Protein AF-0000000080651421 (afdb_homodimer)

Secondary structure (DSSP, 8-state):
-HHHHHHHHHHHHHHHHTHHHHHHHTTS-HHHHHHHHHTT-HHHHHHHHHHHHTTTB-TTTEEEEEEEEEE--SSS--EEEEEEEEEETTEEEEEEEEE-SS-EEEEEEEEEETT--SSHHHHHHHHHHHHHHHB-------/-HHHHHHHHHHHHHHHHTHHHHHHHTTS-HHHHHHHHHTT-HHHHHHHHHHHHTTTB-TTTEEEEEEEEEE--SSS--EEEEEEEEEETTEEEEEEEEE-SS-EEEEEEEEEETT--SSHHHHHHHHHHHHHHHB-------

Foldseek 3Di:
DVVVVLQVLLQVLVCVLCVQLLVQLLVDDVVVLVVCVVVVVQVVVQVSSQVSCVQWFDPPFKTFDPGWDKDDDDPDDIKIKTWMWGDFPQKIWIWIWIDDDPDIGIGTDDIDGDVDDPDSVVVSVVSSVRSVVGTDDPPPPD/DVVVVLQVLLQVLVCVLCVQLLVQLLVDDVVVLVVCVVVVVQVVVQVSSQVSCVQWFDPPFKTFDPGWDKDDDDPDDIKIKTWMWGDFPQKIWIWIWIDDDPDIGIGTDDIDGDVDDPDSVVVSVVSSVRSVVGTDDPPPPD

Radius of gyration: 26.63 Å; Cα contacts (8 Å, |Δi|>4): 466; chains: 2; bounding box: 61×81×52 Å

Sequence (284 aa):
MKSLQFSKERETIIAENIREVVSDLRLVDPADYIAFIRCELFANIADLVSSAAELYFYPGTLGLGHGGEFHCDWQSPPSITLDMEFRHQGVYAYFRITLTDRTAGVELNHIAFEDADGDPSANTVRLAKAFEDARLPLRKRAMKSLQFSKERETIIAENIREVVSDLRLVDPADYIAFIRCELFANIADLVSSAAELYFYPGTLGLGHGGEFHCDWQSPPSITLDMEFRHQGVYAYFRITLTDRTAGVELNHIAFEDADGDPSANTVRLAKAFEDARLPLRKRA

pLDDT: mean 92.2, std 12.49, range [32.91, 98.44]

InterPro domains:
  IPR017024 Uncharacterized protein Atu0565-like [PF27143] (6-131)
  IPR017024 Uncharacterized protein Atu0565-like [PIRSF034217] (1-141)

Structure (mmCIF, N/CA/C/O backbone):
data_AF-0000000080651421-model_v1
#
loop_
_entity.id
_entity.type
_entity.pdbx_description
1 polymer 'Uncharacterized protein'
#
loop_
_atom_site.group_PDB
_atom_site.id
_atom_site.type_symbol
_atom_site.label_atom_id
_atom_site.label_alt_id
_atom_site.label_comp_id
_atom_site.label_asym_id
_atom_site.label_entity_id
_atom_site.label_seq_id
_atom_site.pdbx_PDB_ins_code
_atom_site.Cartn_x
_atom_site.Cartn_y
_atom_site.Cartn_z
_atom_site.occupancy
_atom_site.B_iso_or_equiv
_atom_site.auth_seq_id
_atom_site.auth_comp_id
_atom_site.auth_asym_id
_atom_site.auth_atom_id
_atom_site.pdbx_PDB_model_num
ATOM 1 N N . MET A 1 1 ? -17.875 -34.219 -5.676 1 38.72 1 MET A N 1
ATOM 2 C CA . MET A 1 1 ? -16.953 -34.312 -4.555 1 38.72 1 MET A CA 1
ATOM 3 C C . MET A 1 1 ? -15.531 -34.594 -5.043 1 38.72 1 MET A C 1
ATOM 5 O O . MET A 1 1 ? -14.562 -34.031 -4.527 1 38.72 1 MET A O 1
ATOM 9 N N . LYS A 1 2 ? -15.375 -35.469 -6.148 1 48.78 2 LYS A N 1
ATOM 10 C CA . LYS A 1 2 ? -14.109 -35.906 -6.738 1 48.78 2 LYS A CA 1
ATOM 11 C C . LYS A 1 2 ? -13.391 -34.75 -7.418 1 48.78 2 LYS A C 1
ATOM 13 O O . LYS A 1 2 ? -12.164 -34.656 -7.391 1 48.78 2 LYS A O 1
ATOM 18 N N . SER A 1 3 ? -14.289 -33.844 -7.953 1 51.56 3 SER A N 1
ATOM 19 C CA . SER A 1 3 ? -13.781 -32.688 -8.672 1 51.56 3 SER A CA 1
ATOM 20 C C . SER A 1 3 ? -13.039 -31.734 -7.738 1 51.56 3 SER A C 1
ATOM 22 O O . SER A 1 3 ? -11.969 -31.219 -8.086 1 51.56 3 SER A O 1
ATOM 24 N N . LEU A 1 4 ? -13.586 -31.797 -6.488 1 56.44 4 LEU A N 1
ATOM 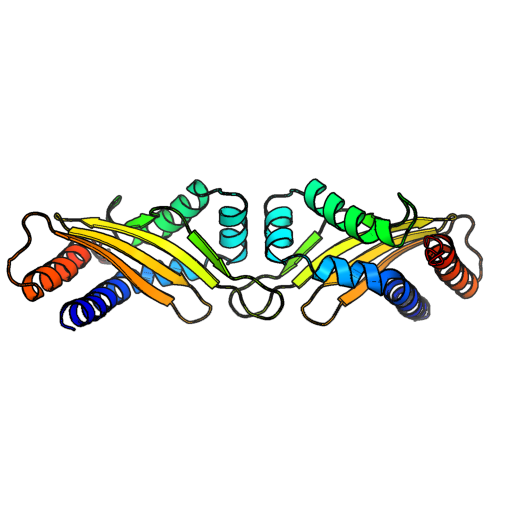25 C CA . LEU A 1 4 ? -13.016 -30.906 -5.477 1 56.44 4 LEU A CA 1
ATOM 26 C C . LEU A 1 4 ? -11.695 -31.469 -4.957 1 56.44 4 LEU A C 1
ATOM 28 O O . LEU A 1 4 ? -10.75 -30.719 -4.715 1 56.44 4 LEU A O 1
ATOM 32 N N . GLN A 1 5 ? -11.688 -32.906 -4.785 1 61.09 5 GLN A N 1
ATOM 33 C CA . GLN A 1 5 ? -10.492 -33.562 -4.27 1 61.09 5 GLN A CA 1
ATOM 34 C C . GLN A 1 5 ? -9.305 -33.344 -5.199 1 61.09 5 GLN A C 1
ATOM 36 O O . GLN A 1 5 ? -8.195 -33.062 -4.742 1 61.09 5 GLN A O 1
ATOM 41 N N . PHE A 1 6 ? -9.516 -33.469 -6.453 1 72.25 6 PHE A N 1
ATOM 42 C CA . PHE A 1 6 ? -8.414 -33.344 -7.402 1 72.25 6 PHE A CA 1
ATOM 43 C C . PHE A 1 6 ? -7.91 -31.906 -7.445 1 72.25 6 PHE A C 1
ATOM 45 O O . PHE A 1 6 ? -6.715 -31.656 -7.629 1 72.25 6 PHE A O 1
ATOM 52 N N . SER A 1 7 ? -8.828 -31.125 -7.031 1 81.12 7 SER A N 1
ATOM 53 C CA . SER A 1 7 ? -8.445 -29.719 -7.027 1 81.12 7 SER A CA 1
ATOM 54 C C . SER A 1 7 ? -7.453 -29.422 -5.906 1 81.12 7 SER A C 1
ATOM 56 O O . SER A 1 7 ? -6.434 -28.766 -6.133 1 81.12 7 SER A O 1
ATOM 58 N N . LYS A 1 8 ? -7.586 -30.062 -4.746 1 91 8 LYS A N 1
ATOM 59 C CA . LYS A 1 8 ? -6.699 -29.797 -3.617 1 91 8 LYS A CA 1
ATOM 60 C C . LYS A 1 8 ? -5.328 -30.438 -3.836 1 91 8 LYS A C 1
ATOM 62 O O . LYS A 1 8 ? -4.305 -29.828 -3.504 1 91 8 LYS A O 1
ATOM 67 N N . GLU A 1 9 ? -5.332 -31.625 -4.34 1 93.44 9 GLU A N 1
ATOM 68 C CA . GLU A 1 9 ? -4.074 -32.312 -4.625 1 93.44 9 GLU A CA 1
ATOM 69 C C . GLU A 1 9 ? -3.256 -31.547 -5.664 1 93.44 9 GLU A C 1
ATOM 71 O O . GLU A 1 9 ? -2.041 -31.406 -5.52 1 93.44 9 GLU A O 1
ATOM 76 N N . ARG A 1 10 ? -3.92 -31.109 -6.691 1 95.88 10 ARG A N 1
ATOM 77 C CA . ARG A 1 10 ? -3.238 -30.359 -7.742 1 95.88 10 ARG A CA 1
ATOM 78 C C . ARG A 1 10 ? -2.705 -29.031 -7.215 1 95.88 10 ARG A C 1
ATOM 80 O O . ARG A 1 10 ? -1.608 -28.609 -7.582 1 95.88 10 ARG A O 1
ATOM 87 N N . GLU A 1 11 ? -3.453 -28.453 -6.348 1 97.06 11 GLU A N 1
ATOM 88 C CA . GLU A 1 11 ? -2.992 -27.219 -5.715 1 97.06 11 GLU A CA 1
ATOM 89 C C . GLU A 1 11 ? -1.749 -27.469 -4.863 1 97.06 11 GLU A C 1
ATOM 91 O O . GLU A 1 11 ? -0.83 -26.656 -4.848 1 97.06 11 GLU A O 1
ATOM 96 N N . THR A 1 12 ? -1.724 -28.562 -4.207 1 96.25 12 THR A N 1
ATOM 97 C CA . THR A 1 12 ? -0.568 -28.922 -3.393 1 96.25 12 THR A CA 1
ATOM 98 C C . THR A 1 12 ? 0.664 -29.141 -4.266 1 96.25 12 THR A C 1
ATOM 100 O O . THR A 1 12 ? 1.76 -28.688 -3.924 1 96.25 12 THR A O 1
ATOM 103 N N . ILE A 1 13 ? 0.482 -29.797 -5.344 1 96.31 13 ILE A N 1
ATOM 104 C CA . ILE A 1 13 ? 1.572 -30.047 -6.281 1 96.31 13 ILE A CA 1
ATOM 105 C C . ILE A 1 13 ? 2.141 -28.703 -6.77 1 96.31 13 ILE A C 1
ATOM 107 O O . ILE A 1 13 ? 3.357 -28.516 -6.777 1 96.31 13 ILE A O 1
ATOM 111 N N . ILE A 1 14 ? 1.219 -27.812 -7.125 1 97.56 14 ILE A N 1
ATOM 112 C CA . ILE A 1 14 ? 1.642 -26.5 -7.609 1 97.56 14 ILE A CA 1
ATOM 113 C C . ILE A 1 14 ? 2.395 -25.766 -6.508 1 97.56 14 ILE A C 1
ATOM 115 O O . ILE A 1 14 ? 3.508 -25.281 -6.727 1 97.56 14 ILE A O 1
ATOM 119 N N . ALA A 1 15 ? 1.86 -25.719 -5.355 1 97.44 15 ALA A N 1
ATOM 120 C CA . ALA A 1 15 ? 2.436 -25 -4.223 1 97.44 15 ALA A CA 1
ATOM 121 C C . ALA A 1 15 ? 3.848 -25.5 -3.92 1 97.44 15 ALA A C 1
ATOM 123 O O . ALA A 1 15 ? 4.754 -24.688 -3.688 1 97.44 15 ALA A O 1
ATOM 124 N N . GLU A 1 16 ? 4.062 -26.734 -3.957 1 96.25 16 GLU A N 1
ATOM 125 C CA . GLU A 1 16 ? 5.352 -27.328 -3.627 1 96.25 16 GLU A CA 1
ATOM 126 C C . GLU A 1 16 ? 6.402 -26.984 -4.68 1 96.25 16 GLU A C 1
ATOM 128 O O . GLU A 1 16 ? 7.586 -26.844 -4.359 1 96.25 16 GLU A O 1
ATOM 133 N N . ASN A 1 17 ? 5.918 -26.891 -5.863 1 96.56 17 ASN A N 1
ATOM 134 C CA . ASN A 1 17 ? 6.871 -26.719 -6.953 1 96.56 17 ASN A CA 1
ATOM 135 C C . ASN A 1 17 ? 7.238 -25.25 -7.152 1 96.56 17 ASN A C 1
ATOM 137 O O . ASN A 1 17 ? 8.227 -24.938 -7.824 1 96.56 17 ASN A O 1
ATOM 141 N N . ILE A 1 18 ? 6.465 -24.328 -6.57 1 96.94 18 ILE A N 1
ATOM 142 C CA . ILE A 1 18 ? 6.781 -22.938 -6.828 1 96.94 18 ILE A CA 1
ATOM 143 C C . ILE A 1 18 ? 7.203 -22.25 -5.527 1 96.94 18 ILE A C 1
ATOM 145 O O . ILE A 1 18 ? 7.16 -21.031 -5.422 1 96.94 18 ILE A O 1
ATOM 149 N N . ARG A 1 19 ? 7.586 -22.938 -4.539 1 96.06 19 ARG A N 1
ATOM 150 C CA . ARG A 1 19 ? 7.945 -22.406 -3.225 1 96.06 19 ARG A CA 1
ATOM 151 C C . ARG A 1 19 ? 9.047 -21.359 -3.33 1 96.06 19 ARG A C 1
ATOM 153 O O . ARG A 1 19 ? 8.977 -20.312 -2.678 1 96.06 19 ARG A O 1
ATOM 160 N N . GLU A 1 20 ? 10.062 -21.656 -4.125 1 95.88 20 GLU A N 1
ATOM 161 C CA . GLU A 1 20 ? 11.188 -20.734 -4.27 1 95.88 20 GLU A CA 1
ATOM 162 C C . GLU A 1 20 ? 10.75 -19.438 -4.934 1 95.88 20 GLU A C 1
ATOM 164 O O . GLU A 1 20 ? 11.172 -18.344 -4.52 1 95.88 20 GLU A O 1
ATOM 169 N N . VAL A 1 21 ? 9.945 -19.594 -5.953 1 97 21 VAL A N 1
ATOM 170 C CA . VAL A 1 21 ? 9.438 -18.406 -6.656 1 97 21 VAL A CA 1
ATOM 171 C C . VAL A 1 21 ? 8.617 -17.547 -5.703 1 97 21 VAL A C 1
ATOM 173 O O . VAL A 1 21 ? 8.773 -16.328 -5.668 1 97 21 VAL A O 1
ATOM 17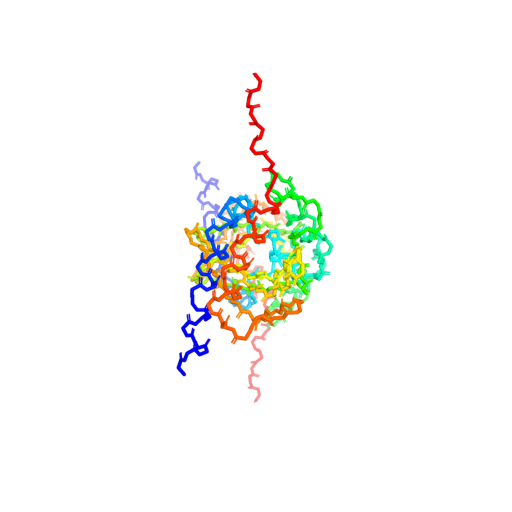6 N N . VAL A 1 22 ? 7.773 -18.203 -4.938 1 97.5 22 VAL A N 1
ATOM 177 C CA . VAL A 1 22 ? 6.934 -17.5 -3.963 1 97.5 22 VAL A CA 1
ATOM 178 C C . VAL A 1 22 ? 7.812 -16.781 -2.943 1 97.5 22 VAL A C 1
ATOM 180 O O . VAL A 1 22 ? 7.535 -15.641 -2.58 1 97.5 22 VAL A O 1
ATOM 183 N N . SER A 1 23 ? 8.828 -17.453 -2.49 1 96.75 23 SER A N 1
ATOM 184 C CA . SER A 1 23 ? 9.758 -16.859 -1.533 1 96.75 23 SER A CA 1
ATOM 185 C C . SER A 1 23 ? 10.406 -15.609 -2.104 1 96.75 23 SER A C 1
ATOM 187 O O . SER A 1 23 ? 10.508 -14.586 -1.413 1 96.75 23 SER A O 1
ATOM 189 N N . ASP A 1 24 ? 10.812 -15.656 -3.373 1 96.88 24 ASP A N 1
ATOM 190 C CA . ASP A 1 24 ? 11.438 -14.508 -4.031 1 96.88 24 ASP A CA 1
ATOM 191 C C . ASP A 1 24 ? 10.445 -13.359 -4.188 1 96.88 24 ASP A C 1
ATOM 193 O O . ASP A 1 24 ? 10.797 -12.195 -3.998 1 96.88 24 ASP A O 1
ATOM 197 N N . LEU A 1 25 ? 9.25 -13.695 -4.539 1 97.31 25 LEU A N 1
ATOM 198 C CA . LEU A 1 25 ? 8.211 -12.68 -4.707 1 97.31 25 LEU A CA 1
ATOM 199 C C . LEU A 1 25 ? 7.918 -11.977 -3.387 1 97.31 25 LEU A C 1
ATOM 201 O O . LEU A 1 25 ? 7.578 -10.789 -3.371 1 97.31 25 LEU A O 1
ATOM 205 N N . ARG A 1 26 ? 8.109 -12.68 -2.32 1 96.94 26 ARG A N 1
ATOM 206 C CA . ARG A 1 26 ? 7.844 -12.109 -1.001 1 96.94 26 ARG A CA 1
ATOM 207 C C . ARG A 1 26 ? 8.984 -11.203 -0.552 1 96.94 26 ARG A C 1
ATOM 209 O O . ARG A 1 26 ? 8.844 -10.469 0.427 1 96.94 26 ARG A O 1
ATOM 216 N N . LEU A 1 27 ? 10.109 -11.312 -1.224 1 95.5 27 LEU A N 1
ATOM 217 C CA . LEU A 1 27 ? 11.219 -10.414 -0.936 1 95.5 27 LEU A CA 1
ATOM 218 C C . LEU A 1 27 ? 10.914 -9 -1.436 1 95.5 27 LEU A C 1
ATOM 220 O O . LEU A 1 27 ? 11.555 -8.039 -1.01 1 95.5 27 LEU A O 1
ATOM 224 N N . VAL A 1 28 ? 10.008 -8.914 -2.395 1 96.62 28 VAL A N 1
ATOM 225 C CA . VAL A 1 28 ? 9.594 -7.621 -2.928 1 96.62 28 VAL A CA 1
ATOM 226 C C . VAL A 1 28 ? 8.648 -6.934 -1.941 1 96.62 28 VAL A C 1
ATOM 228 O O . VAL A 1 28 ? 7.766 -7.574 -1.366 1 96.62 28 VAL A O 1
ATOM 231 N N . ASP A 1 29 ? 8.805 -5.707 -1.783 1 96.38 29 ASP A N 1
ATOM 232 C CA . ASP A 1 29 ? 7.926 -4.941 -0.904 1 96.38 29 ASP A CA 1
ATOM 233 C C . ASP A 1 29 ? 6.488 -4.949 -1.423 1 96.38 29 ASP A C 1
ATOM 235 O O . ASP A 1 29 ? 6.25 -4.711 -2.609 1 96.38 29 ASP A O 1
ATOM 239 N N . PRO A 1 30 ? 5.566 -5.184 -0.568 1 97.5 30 PRO A N 1
ATOM 240 C CA . PRO A 1 30 ? 4.172 -5.188 -1.019 1 97.5 30 PRO A CA 1
ATOM 241 C C . PRO A 1 30 ? 3.738 -3.848 -1.608 1 97.5 30 PRO A C 1
ATOM 243 O O . PRO A 1 30 ? 2.811 -3.797 -2.42 1 97.5 30 PRO A O 1
ATOM 246 N N . ALA A 1 31 ? 4.398 -2.758 -1.169 1 97.38 31 ALA A N 1
ATOM 247 C CA . ALA A 1 31 ? 4.074 -1.432 -1.69 1 97.38 31 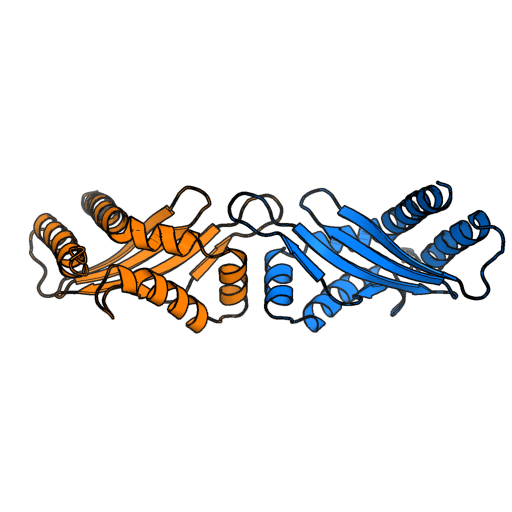ALA A CA 1
ATOM 248 C C . ALA A 1 31 ? 4.234 -1.384 -3.207 1 97.38 31 ALA A C 1
ATOM 250 O O . ALA A 1 31 ? 3.48 -0.695 -3.896 1 97.38 31 ALA A O 1
ATOM 251 N N . ASP A 1 32 ? 5.195 -2.109 -3.674 1 97.25 32 ASP A N 1
ATOM 252 C CA . ASP A 1 32 ? 5.426 -2.146 -5.113 1 97.25 32 ASP A CA 1
ATOM 253 C C . ASP A 1 32 ? 4.25 -2.793 -5.844 1 97.25 32 ASP A C 1
ATOM 255 O O . ASP A 1 32 ? 3.756 -2.252 -6.836 1 97.25 32 ASP A O 1
ATOM 259 N N . TYR A 1 33 ? 3.836 -3.895 -5.32 1 98.06 33 TYR A N 1
ATOM 260 C CA . TYR A 1 33 ? 2.691 -4.57 -5.922 1 98.06 33 TYR A CA 1
ATOM 261 C C . TYR A 1 33 ? 1.456 -3.676 -5.895 1 98.06 33 TYR A C 1
ATOM 263 O O . TYR A 1 33 ? 0.753 -3.549 -6.902 1 98.06 33 TYR A O 1
ATOM 271 N N . ILE A 1 34 ? 1.22 -3.133 -4.746 1 98 34 ILE A N 1
ATOM 272 C CA . ILE A 1 34 ? 0.047 -2.287 -4.559 1 98 34 ILE A CA 1
ATOM 273 C C . ILE A 1 34 ? 0.077 -1.131 -5.555 1 98 34 ILE A C 1
ATOM 275 O O . ILE A 1 34 ? -0.916 -0.864 -6.234 1 98 34 ILE A O 1
ATOM 279 N N . ALA A 1 35 ? 1.195 -0.466 -5.668 1 97.75 35 ALA A N 1
ATOM 280 C CA . ALA A 1 35 ? 1.329 0.663 -6.586 1 97.75 35 ALA A CA 1
ATOM 281 C C . ALA A 1 35 ? 1.102 0.225 -8.031 1 97.75 35 ALA A C 1
ATOM 283 O O . ALA A 1 35 ? 0.366 0.878 -8.773 1 97.75 35 ALA A O 1
ATOM 284 N N . PHE A 1 36 ? 1.714 -0.866 -8.398 1 97.44 36 PHE A N 1
ATOM 285 C CA . PHE A 1 36 ? 1.625 -1.332 -9.773 1 97.44 36 PHE A CA 1
ATOM 286 C C . PHE A 1 36 ? 0.2 -1.752 -10.117 1 97.44 36 PHE A C 1
ATOM 288 O O . PHE A 1 36 ? -0.294 -1.465 -11.211 1 97.44 36 PHE A O 1
ATOM 295 N N . ILE A 1 37 ? -0.43 -2.455 -9.195 1 97.5 37 ILE A N 1
ATOM 296 C CA . ILE A 1 37 ? -1.801 -2.898 -9.422 1 97.5 37 ILE A CA 1
ATOM 297 C C . ILE A 1 37 ? -2.729 -1.688 -9.5 1 97.5 37 ILE A C 1
ATOM 299 O O . ILE A 1 37 ? -3.527 -1.569 -10.43 1 97.5 37 ILE A O 1
ATOM 303 N N . ARG A 1 38 ? -2.652 -0.815 -8.516 1 95.25 38 ARG A N 1
ATOM 304 C CA . ARG A 1 38 ? -3.506 0.368 -8.469 1 95.25 38 ARG A CA 1
ATOM 305 C C . ARG A 1 38 ? -3.33 1.221 -9.719 1 95.25 38 ARG A C 1
ATOM 307 O O . ARG A 1 38 ? -4.297 1.791 -10.227 1 95.25 38 ARG A O 1
ATOM 314 N N . CYS A 1 39 ? -2.158 1.305 -10.188 1 94.75 39 CYS A N 1
ATOM 315 C CA . CYS A 1 39 ? -1.867 2.152 -11.344 1 94.75 39 CYS A CA 1
ATOM 316 C C . CYS A 1 39 ? -1.858 1.337 -12.625 1 94.75 39 CYS A C 1
ATOM 318 O O . CYS A 1 39 ? -1.429 1.826 -13.672 1 94.75 39 CYS A O 1
ATOM 320 N N . GLU A 1 40 ? -2.154 0.039 -12.617 1 94.88 40 GLU A N 1
ATOM 321 C CA . GLU A 1 40 ? -2.314 -0.876 -13.742 1 94.88 40 GLU A CA 1
ATOM 322 C C . GLU A 1 40 ? -1.007 -1.04 -14.516 1 94.88 40 GLU A C 1
ATOM 324 O O . GLU A 1 40 ? -1.001 -1.04 -15.75 1 94.88 40 GLU A O 1
ATOM 329 N N . LEU A 1 41 ? 0.046 -1.014 -13.82 1 95.19 41 LEU A N 1
ATOM 330 C CA . LEU A 1 41 ? 1.366 -1.252 -14.391 1 95.19 41 LEU A CA 1
ATOM 331 C C . LEU A 1 41 ? 1.704 -2.74 -14.383 1 95.19 41 LEU A C 1
ATOM 333 O O . LEU A 1 41 ? 2.701 -3.148 -13.781 1 95.19 41 LEU A O 1
ATOM 337 N N . PHE A 1 42 ? 0.97 -3.498 -15.109 1 95.69 42 PHE A N 1
ATOM 338 C CA . PHE A 1 42 ? 1.046 -4.953 -15.07 1 95.69 42 PHE A CA 1
ATOM 339 C C . PHE A 1 42 ? 2.35 -5.445 -15.68 1 95.69 42 PHE A C 1
ATOM 341 O O . PHE A 1 42 ? 2.863 -6.5 -15.305 1 95.69 42 PHE A O 1
ATOM 348 N N . ALA A 1 43 ? 2.873 -4.668 -16.641 1 96.44 43 ALA A N 1
ATOM 349 C CA . ALA A 1 43 ? 4.168 -5.035 -17.203 1 96.44 43 ALA A CA 1
ATOM 350 C C . ALA A 1 43 ? 5.242 -5.105 -16.125 1 96.44 43 ALA A C 1
ATOM 352 O O . ALA A 1 43 ? 6.113 -5.977 -16.156 1 96.44 43 ALA A O 1
ATOM 353 N N . ASN A 1 44 ? 5.203 -4.172 -15.18 1 97.06 44 ASN A N 1
ATOM 354 C CA . ASN A 1 44 ? 6.16 -4.164 -14.078 1 97.06 44 ASN A CA 1
ATOM 355 C C . ASN A 1 44 ? 6.004 -5.398 -13.195 1 97.06 44 ASN A C 1
ATOM 357 O O . ASN A 1 44 ? 6.996 -5.965 -12.734 1 97.06 44 ASN A O 1
ATOM 361 N N . ILE A 1 45 ? 4.797 -5.852 -12.969 1 97.69 45 ILE A N 1
ATOM 362 C CA . ILE A 1 45 ? 4.539 -7.043 -12.172 1 97.69 45 ILE A CA 1
ATOM 363 C C . ILE A 1 45 ? 5.023 -8.281 -12.922 1 97.69 45 ILE A C 1
ATOM 365 O O . ILE A 1 45 ? 5.637 -9.172 -12.328 1 97.69 45 ILE A O 1
ATOM 369 N N . ALA A 1 46 ? 4.711 -8.266 -14.219 1 97.31 46 ALA A N 1
ATOM 370 C CA . ALA A 1 46 ? 5.184 -9.367 -15.055 1 97.31 46 ALA A CA 1
ATOM 371 C C . ALA A 1 46 ? 6.703 -9.508 -14.969 1 97.31 46 ALA A C 1
ATOM 373 O O . ALA A 1 46 ? 7.23 -10.617 -14.914 1 97.31 46 ALA A O 1
ATOM 374 N N . ASP A 1 47 ? 7.359 -8.383 -15 1 96.81 47 ASP A N 1
ATOM 375 C CA . ASP A 1 47 ? 8.812 -8.383 -14.898 1 96.81 47 ASP A CA 1
ATOM 376 C C . ASP A 1 47 ? 9.273 -8.961 -13.555 1 96.81 47 ASP A C 1
ATOM 378 O O . ASP A 1 47 ? 10.258 -9.695 -13.5 1 96.81 47 ASP A O 1
ATOM 382 N N . LEU A 1 48 ? 8.609 -8.656 -12.477 1 96.81 48 LEU A N 1
ATOM 383 C CA . LEU A 1 48 ? 8.938 -9.18 -11.156 1 96.81 48 LEU A CA 1
ATOM 384 C C . LEU A 1 48 ? 8.758 -10.695 -11.117 1 96.81 48 LEU A C 1
ATOM 386 O O . LEU A 1 48 ? 9.633 -11.414 -10.633 1 96.81 48 LEU A O 1
ATOM 390 N N . VAL A 1 49 ? 7.66 -11.148 -11.672 1 97.44 49 VAL A N 1
ATOM 391 C CA . VAL A 1 49 ? 7.352 -12.578 -11.672 1 97.44 49 VAL A CA 1
ATOM 392 C C . VAL A 1 49 ? 8.359 -13.32 -12.547 1 97.44 49 VAL A C 1
ATOM 394 O O . VAL A 1 49 ? 8.883 -14.367 -12.141 1 97.44 49 VAL A O 1
ATOM 397 N N . SER A 1 50 ? 8.586 -12.75 -13.711 1 96.62 50 SER A N 1
ATOM 398 C CA . SER A 1 50 ? 9.562 -13.367 -14.617 1 96.62 50 SER A CA 1
ATOM 399 C C . SER A 1 50 ? 10.938 -13.453 -13.961 1 96.62 50 SER A C 1
ATOM 401 O O . SER A 1 50 ? 11.602 -14.492 -14.039 1 96.62 50 SER A O 1
ATOM 403 N N . SER A 1 51 ? 11.359 -12.375 -13.367 1 96.19 51 SER A N 1
ATOM 404 C CA . SER A 1 51 ? 12.648 -12.328 -12.688 1 96.19 51 SER A CA 1
ATOM 405 C C . SER A 1 51 ? 12.719 -13.367 -11.57 1 96.19 51 SER A C 1
ATOM 407 O O . SER A 1 51 ? 13.742 -14.031 -11.398 1 96.19 51 SER A O 1
ATOM 409 N N . ALA A 1 52 ? 11.695 -13.578 -10.859 1 96.62 52 ALA A N 1
ATOM 410 C CA . ALA A 1 52 ? 11.648 -14.562 -9.781 1 96.62 52 ALA A CA 1
ATOM 411 C C . ALA A 1 52 ? 11.641 -15.984 -10.336 1 96.62 52 ALA A C 1
ATOM 413 O O . ALA A 1 52 ? 12.266 -16.875 -9.758 1 96.62 52 ALA A O 1
ATOM 414 N N . ALA A 1 53 ? 10.938 -16.219 -11.43 1 96.62 53 ALA A N 1
ATOM 415 C CA . ALA A 1 53 ? 10.773 -17.547 -12.008 1 96.62 53 ALA A CA 1
ATOM 416 C C . ALA A 1 53 ? 12.023 -17.984 -12.766 1 96.62 53 ALA A C 1
ATOM 418 O O . ALA A 1 53 ? 12.32 -19.172 -12.859 1 96.62 53 ALA A O 1
ATOM 419 N N . GLU A 1 54 ? 12.742 -17.078 -13.312 1 94.38 54 GLU A N 1
ATOM 420 C CA . GLU A 1 54 ? 13.836 -17.328 -14.234 1 94.38 54 GLU A CA 1
ATOM 421 C C . GLU A 1 54 ? 14.969 -18.109 -13.555 1 94.38 54 GLU A C 1
ATOM 423 O O . GLU A 1 54 ? 15.773 -18.75 -14.219 1 94.38 54 GLU A O 1
ATOM 428 N N . LEU A 1 55 ? 15.039 -17.969 -12.297 1 91.81 55 LEU A N 1
ATOM 429 C CA . LEU A 1 55 ? 16.094 -18.672 -11.578 1 91.81 55 LEU A CA 1
ATOM 430 C C . LEU A 1 55 ? 15.75 -20.156 -11.422 1 91.81 55 LEU A C 1
ATOM 432 O O . LEU A 1 55 ? 16.641 -20.984 -11.172 1 91.81 55 LEU A O 1
ATOM 436 N N . TYR A 1 56 ? 14.523 -20.578 -11.633 1 96 56 TYR A N 1
ATOM 437 C CA . TYR A 1 56 ? 14.109 -21.922 -11.25 1 96 56 TYR A CA 1
ATOM 438 C C . TYR A 1 56 ? 13.438 -22.641 -12.414 1 96 56 TYR A C 1
ATOM 440 O O . TYR A 1 56 ? 13.406 -23.859 -12.469 1 96 56 TYR A O 1
ATOM 448 N N . PHE A 1 57 ? 12.961 -21.875 -13.398 1 97.19 57 PHE A N 1
ATOM 449 C CA . PHE A 1 57 ? 12.195 -22.469 -14.492 1 97.19 57 PHE A CA 1
ATOM 450 C C . PHE A 1 57 ? 12.719 -21.984 -15.836 1 97.19 57 PHE A C 1
ATOM 452 O O . PHE A 1 57 ? 13.281 -20.891 -15.938 1 97.19 57 PHE A O 1
ATOM 459 N N . TYR A 1 58 ? 12.461 -22.781 -16.844 1 95.81 58 TYR A N 1
ATOM 460 C CA . TYR A 1 58 ? 12.727 -22.344 -18.219 1 95.81 58 TYR A CA 1
ATOM 461 C C . TYR A 1 58 ? 11.867 -21.141 -18.578 1 95.81 58 TYR A C 1
ATOM 463 O O . TYR A 1 58 ? 10.742 -21 -18.094 1 95.81 58 TYR A O 1
ATOM 471 N N . PRO A 1 59 ? 12.391 -20.344 -19.453 1 92.56 59 PRO A N 1
ATOM 472 C CA . PRO A 1 59 ? 11.617 -19.172 -19.859 1 92.56 59 PRO A CA 1
ATOM 473 C C . PRO A 1 59 ? 10.273 -19.531 -20.5 1 92.56 59 PRO A C 1
ATOM 475 O O . PRO A 1 59 ? 10.195 -20.484 -21.281 1 92.56 59 PRO A O 1
ATOM 478 N N . GLY A 1 60 ? 9.281 -18.828 -20.078 1 92.5 60 GLY A N 1
ATOM 479 C CA . GLY A 1 60 ? 7.984 -18.969 -20.719 1 92.5 60 GLY A CA 1
ATOM 480 C C . GLY A 1 60 ? 7.109 -20.016 -20.047 1 92.5 60 GLY A C 1
ATOM 481 O O . GLY A 1 60 ? 5.961 -20.219 -20.453 1 92.5 60 GLY A O 1
ATOM 482 N N . THR A 1 61 ? 7.555 -20.766 -19.078 1 96.94 61 THR A N 1
ATOM 483 C CA . THR A 1 61 ? 6.777 -21.828 -18.469 1 96.94 61 THR A CA 1
ATOM 484 C C . THR A 1 61 ? 5.879 -21.281 -17.359 1 96.94 61 THR A C 1
ATOM 486 O O . THR A 1 61 ? 4.73 -21.703 -17.219 1 96.94 61 THR A O 1
ATOM 489 N N . LEU A 1 62 ? 6.434 -20.375 -16.594 1 97.69 62 LEU A N 1
ATOM 490 C CA . LEU A 1 62 ? 5.715 -19.766 -15.477 1 97.69 62 LEU A CA 1
ATOM 491 C C . LEU A 1 62 ? 5.727 -18.234 -15.586 1 97.69 62 LEU A C 1
ATOM 493 O O . LEU A 1 62 ? 6.781 -17.641 -15.805 1 97.69 62 LEU A O 1
ATOM 497 N N . GLY A 1 63 ? 4.535 -17.656 -15.438 1 97.44 63 GLY A N 1
ATOM 498 C CA . GLY A 1 63 ? 4.48 -16.203 -15.539 1 97.44 63 GLY A CA 1
ATOM 499 C C . GLY A 1 63 ? 3.18 -15.617 -15.023 1 97.44 63 GLY A C 1
ATOM 500 O O . GLY A 1 63 ? 2.322 -16.344 -14.516 1 97.44 63 GLY A O 1
ATOM 501 N N . LEU A 1 64 ? 3.123 -14.328 -15.203 1 97.75 64 LEU A N 1
ATOM 502 C CA . LEU A 1 64 ? 1.921 -13.617 -14.789 1 97.75 64 LEU A CA 1
ATOM 503 C C . LEU A 1 64 ? 0.793 -13.82 -15.797 1 97.75 64 LEU A C 1
ATOM 505 O O . LEU A 1 64 ? 1.021 -13.773 -17 1 97.75 64 LEU A O 1
ATOM 509 N N . GLY A 1 65 ? -0.351 -14.023 -15.352 1 95.75 65 GLY A N 1
ATOM 510 C CA . GLY A 1 65 ? -1.528 -14.148 -16.203 1 95.75 65 GLY A CA 1
ATOM 511 C C . GLY A 1 65 ? -2.219 -12.82 -16.453 1 95.75 65 GLY A C 1
ATOM 512 O O . GLY A 1 65 ? -1.688 -11.961 -17.172 1 95.75 65 GLY A O 1
ATOM 513 N N . HIS A 1 66 ? -3.334 -12.539 -15.781 1 88.81 66 HIS A N 1
ATOM 514 C CA . HIS A 1 66 ? -4.16 -11.359 -16.016 1 88.81 66 HIS A CA 1
ATOM 515 C C . HIS A 1 66 ? -3.686 -10.18 -15.164 1 88.81 66 HIS A C 1
ATOM 517 O O . HIS A 1 66 ? -3.918 -9.023 -15.523 1 88.81 66 HIS A O 1
ATOM 523 N N . GLY A 1 67 ? -3.145 -10.391 -14.188 1 94.5 67 GLY A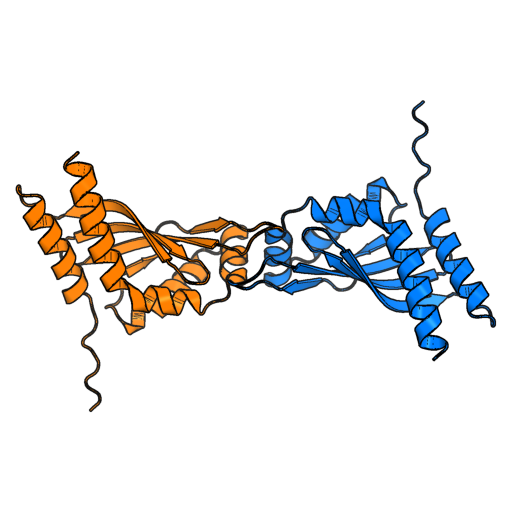 N 1
ATOM 524 C CA . GLY A 1 67 ? -2.719 -9.352 -13.273 1 94.5 67 GLY A CA 1
ATOM 525 C C . GLY A 1 67 ? -2.77 -9.781 -11.82 1 94.5 67 GLY A C 1
ATOM 526 O O . GLY A 1 67 ? -2.258 -10.844 -11.461 1 94.5 67 GLY A O 1
ATOM 527 N N . GLY A 1 68 ? -3.24 -8.883 -11.031 1 96.88 68 GLY A N 1
ATOM 528 C CA . GLY A 1 68 ? -3.301 -9.172 -9.609 1 96.88 68 GLY A CA 1
ATOM 529 C C . GLY A 1 68 ? -4.188 -8.211 -8.844 1 96.88 68 GLY A C 1
ATOM 530 O O . GLY A 1 68 ? -4.738 -7.27 -9.422 1 96.88 68 GLY A O 1
ATOM 531 N N . GLU A 1 69 ? -4.445 -8.602 -7.664 1 97.19 69 GLU A N 1
ATOM 532 C CA . GLU A 1 69 ? -5.203 -7.785 -6.719 1 97.19 69 GLU A CA 1
ATOM 533 C C . GLU A 1 69 ? -4.48 -7.68 -5.379 1 97.19 69 GLU A C 1
ATOM 535 O O . GLU A 1 69 ? -3.447 -8.32 -5.172 1 97.19 69 GLU A O 1
ATOM 540 N N . PHE A 1 70 ? -5.035 -6.793 -4.551 1 97.88 70 PHE A N 1
ATOM 541 C CA . PHE A 1 70 ? -4.41 -6.641 -3.24 1 97.88 70 PHE A CA 1
ATOM 542 C C . PHE A 1 70 ? -5.457 -6.328 -2.176 1 97.88 70 PHE A C 1
ATOM 544 O O . PHE A 1 70 ? -6.578 -5.934 -2.496 1 97.88 70 PHE A O 1
ATOM 551 N N . HIS A 1 71 ? -5.141 -6.672 -1.019 1 96.88 71 HIS A N 1
ATOM 552 C CA . HIS A 1 71 ? -5.82 -6.168 0.169 1 96.88 71 HIS A CA 1
ATOM 553 C C . HIS A 1 71 ? -4.902 -5.262 0.983 1 96.88 71 HIS A C 1
ATOM 555 O O . HIS A 1 71 ? -3.795 -5.66 1.352 1 96.88 71 HIS A O 1
ATOM 561 N N . CYS A 1 72 ? -5.387 -4.031 1.217 1 96.62 72 CYS A N 1
ATOM 562 C CA . CYS A 1 72 ? -4.613 -3.064 1.985 1 96.62 72 CYS A CA 1
ATOM 563 C C . CYS A 1 72 ? -5.527 -2.084 2.707 1 96.62 72 CYS A C 1
ATOM 565 O O . CYS A 1 72 ? -6.223 -1.29 2.07 1 96.62 72 CYS A O 1
ATOM 567 N N . ASP A 1 73 ? -5.551 -2.141 3.949 1 96.25 73 ASP A N 1
ATOM 568 C CA . ASP A 1 73 ? -6.32 -1.231 4.793 1 96.25 73 ASP A CA 1
ATOM 569 C C . ASP A 1 73 ? -5.5 -0.763 5.988 1 96.25 73 ASP A C 1
ATOM 571 O O . ASP A 1 73 ? -4.344 -1.161 6.148 1 96.25 73 ASP A O 1
ATOM 575 N N . TRP A 1 74 ? -6.062 0.097 6.812 1 95.62 74 TRP A N 1
ATOM 576 C CA . TRP A 1 74 ? -5.328 0.698 7.918 1 95.62 74 TRP A CA 1
ATOM 577 C C . TRP A 1 74 ? -5.141 -0.303 9.055 1 95.62 74 TRP A C 1
ATOM 579 O O . TRP A 1 74 ? -4.27 -0.125 9.914 1 95.62 74 TRP A O 1
ATOM 589 N N . GLN A 1 75 ? -5.906 -1.323 9.133 1 95.06 75 GLN A N 1
ATOM 590 C CA . GLN A 1 75 ? -6.035 -2.127 10.344 1 95.06 75 GLN A CA 1
ATOM 591 C C . GLN A 1 75 ? -5.223 -3.414 10.234 1 95.06 75 GLN A C 1
ATOM 593 O O . GLN A 1 75 ? -4.977 -4.086 11.242 1 95.06 75 GLN A O 1
ATOM 598 N N . SER A 1 76 ? -4.805 -3.799 9.023 1 94.94 76 SER A N 1
ATOM 599 C CA . SER A 1 76 ? -4.188 -5.105 8.844 1 94.94 76 SER A CA 1
ATOM 600 C C . SER A 1 76 ? -3.029 -5.039 7.852 1 94.94 76 SER A C 1
ATOM 602 O O . SER A 1 76 ? -2.963 -4.121 7.031 1 94.94 76 SER A O 1
ATOM 604 N N . PRO A 1 77 ? -2.031 -6 8.016 1 96.12 77 PRO A N 1
ATOM 605 C CA . PRO A 1 77 ? -0.96 -6.086 7.016 1 96.12 77 PRO A CA 1
ATOM 606 C C . PRO A 1 77 ? -1.485 -6.363 5.609 1 96.12 77 PRO A C 1
ATOM 608 O O . PRO A 1 77 ? -2.559 -6.949 5.449 1 96.12 77 PRO A O 1
ATOM 611 N N . PRO A 1 78 ? -0.733 -5.98 4.637 1 97.06 78 PRO A N 1
ATOM 612 C CA . PRO A 1 78 ? -1.2 -6.148 3.258 1 97.06 78 PRO A CA 1
ATOM 613 C C . PRO A 1 78 ? -1.098 -7.594 2.773 1 97.06 78 PRO A C 1
ATOM 615 O O . PRO A 1 78 ? -0.345 -8.391 3.344 1 97.06 78 PRO A O 1
ATOM 618 N N . SER A 1 79 ? -1.848 -7.918 1.805 1 97.94 79 SER A N 1
ATOM 619 C CA . SER A 1 79 ? -1.785 -9.18 1.083 1 97.94 79 SER A CA 1
ATOM 620 C C . SER A 1 79 ? -1.888 -8.969 -0.423 1 97.94 79 SER A C 1
ATOM 622 O O . SER A 1 79 ? -2.619 -8.086 -0.88 1 97.94 79 SER A O 1
ATOM 624 N N . ILE A 1 80 ? -1.179 -9.766 -1.139 1 98.25 80 ILE A N 1
ATOM 625 C CA . ILE A 1 80 ? -1.116 -9.625 -2.59 1 98.25 80 ILE A CA 1
ATOM 626 C C . ILE A 1 80 ? -1.543 -10.93 -3.254 1 98.25 80 ILE A C 1
ATOM 628 O O . ILE A 1 80 ? -1.115 -12.016 -2.842 1 98.25 80 ILE A O 1
ATOM 632 N N . THR A 1 81 ? -2.426 -10.805 -4.199 1 98.44 81 THR A N 1
ATOM 633 C CA . THR A 1 81 ? -2.828 -11.969 -4.988 1 98.44 81 THR A CA 1
ATOM 634 C C . THR A 1 81 ? -2.463 -11.773 -6.457 1 98.44 81 THR A C 1
ATOM 636 O O . THR A 1 81 ? -2.834 -10.773 -7.07 1 98.44 81 THR A O 1
ATOM 639 N N . LEU A 1 82 ? -1.801 -12.703 -6.973 1 98.38 82 LEU A N 1
ATOM 640 C CA . LEU A 1 82 ? -1.372 -12.633 -8.367 1 98.38 82 LEU A CA 1
ATOM 641 C C . LEU A 1 82 ? -1.979 -13.781 -9.172 1 98.38 82 LEU A C 1
ATOM 643 O O . LEU A 1 82 ? -2.039 -14.914 -8.703 1 98.38 82 LEU A O 1
ATOM 647 N N . ASP A 1 83 ? -2.471 -13.484 -10.312 1 97.94 83 ASP A N 1
ATOM 648 C CA . ASP A 1 83 ? -2.885 -14.508 -11.266 1 97.94 83 ASP A CA 1
ATOM 649 C C . ASP A 1 83 ? -1.685 -15.07 -12.023 1 97.94 83 ASP A C 1
ATOM 651 O O . ASP A 1 83 ? -0.976 -14.336 -12.711 1 97.94 83 ASP A O 1
ATOM 655 N N . MET A 1 84 ? -1.517 -16.328 -11.953 1 98.19 84 MET A N 1
ATOM 656 C CA . MET A 1 84 ? -0.355 -16.984 -12.547 1 98.19 84 MET A CA 1
ATOM 657 C C . MET A 1 84 ? -0.777 -17.953 -13.656 1 98.19 84 MET A C 1
ATOM 659 O O . MET A 1 84 ? -1.916 -18.422 -13.68 1 98.19 84 MET A O 1
ATOM 663 N N . GLU A 1 85 ? 0.13 -18.156 -14.5 1 97.94 85 GLU A N 1
ATOM 664 C CA . GLU A 1 85 ? -0.076 -19.141 -15.555 1 97.94 85 GLU A CA 1
ATOM 665 C C . GLU A 1 85 ? 1.146 -20.031 -15.719 1 97.94 85 GLU A C 1
ATOM 667 O O . GLU A 1 85 ? 2.283 -19.562 -15.656 1 97.94 85 GLU A O 1
ATOM 672 N N . PHE A 1 86 ? 0.857 -21.266 -15.852 1 98.06 86 PHE A N 1
ATOM 673 C CA . PHE A 1 86 ? 1.888 -22.266 -16.125 1 98.06 86 PHE A CA 1
ATOM 674 C C . PHE A 1 86 ? 1.599 -22.984 -17.438 1 98.06 86 PHE A C 1
ATOM 676 O O . PHE A 1 86 ? 0.464 -23.406 -17.688 1 98.06 86 PHE A O 1
ATOM 683 N N . ARG A 1 87 ? 2.619 -23.078 -18.25 1 97.44 87 ARG A N 1
ATOM 684 C CA . ARG A 1 87 ? 2.51 -23.797 -19.516 1 97.44 87 ARG A CA 1
ATOM 685 C C . ARG A 1 87 ? 3.762 -24.625 -19.781 1 97.44 87 ARG A C 1
ATOM 687 O O . ARG A 1 87 ? 4.844 -24.078 -19.984 1 97.44 87 ARG A O 1
ATOM 694 N N . HIS A 1 88 ? 3.533 -25.938 -19.844 1 97.25 88 HIS A N 1
ATOM 695 C CA . HIS A 1 88 ? 4.641 -26.812 -20.172 1 97.25 88 HIS A CA 1
ATOM 696 C C . HIS A 1 88 ? 4.145 -28.219 -20.5 1 97.25 88 HIS A C 1
ATOM 698 O O . HIS A 1 88 ? 3.268 -28.75 -19.812 1 97.25 88 HIS A O 1
ATOM 704 N N . GLN A 1 89 ? 4.629 -28.812 -21.609 1 95.38 89 GLN A N 1
ATOM 705 C CA . GLN A 1 89 ? 4.395 -30.203 -22 1 95.38 89 GLN A CA 1
ATOM 706 C C . GLN A 1 89 ? 2.9 -30.5 -22.094 1 95.38 89 GLN A C 1
ATOM 708 O O . GLN A 1 89 ? 2.428 -31.516 -21.578 1 95.38 89 GLN A O 1
ATOM 713 N N . GLY A 1 90 ? 2.191 -29.484 -22.641 1 96.19 90 GLY A N 1
ATOM 714 C CA . GLY A 1 90 ? 0.775 -29.688 -22.891 1 96.19 90 GLY A CA 1
ATOM 715 C C . GLY A 1 90 ? -0.087 -29.484 -21.656 1 96.19 90 GLY A C 1
ATOM 716 O O . GLY A 1 90 ? -1.276 -29.812 -21.672 1 96.19 90 GLY A O 1
ATOM 717 N N . VAL A 1 91 ? 0.495 -29.141 -20.625 1 97.06 91 VAL A N 1
ATOM 718 C CA . VAL A 1 91 ? -0.252 -28.828 -19.406 1 97.06 91 VAL A CA 1
ATOM 719 C C . VAL A 1 91 ? -0.402 -27.312 -19.281 1 97.06 91 VAL A C 1
ATOM 721 O O . VAL A 1 91 ? 0.585 -26.578 -19.344 1 97.06 91 VAL A O 1
ATOM 724 N N . TYR A 1 92 ? -1.599 -26.766 -19.156 1 97.12 92 TYR A N 1
ATOM 725 C CA . TYR A 1 92 ? -1.919 -25.359 -18.984 1 97.12 92 TYR A CA 1
ATOM 726 C C . TYR A 1 92 ? -2.686 -25.141 -17.688 1 97.12 92 TYR A C 1
ATOM 728 O O . TYR A 1 92 ? -3.797 -25.641 -17.516 1 97.12 92 TYR A O 1
ATOM 736 N N . ALA A 1 93 ? -2.088 -24.453 -16.844 1 97.12 93 ALA A N 1
ATOM 737 C CA . ALA A 1 93 ? -2.73 -24.219 -15.555 1 97.12 93 ALA A CA 1
ATOM 738 C C . ALA A 1 93 ? -2.805 -22.719 -15.25 1 97.12 93 ALA A C 1
ATOM 740 O O . ALA A 1 93 ? -1.831 -22 -15.445 1 97.12 93 ALA A O 1
ATOM 741 N N . TYR A 1 94 ? -3.965 -22.25 -14.875 1 97.5 94 TYR A N 1
ATOM 742 C CA . TYR A 1 94 ? -4.211 -20.906 -14.375 1 97.5 94 TYR A CA 1
ATOM 743 C C . TYR A 1 94 ? -4.57 -20.938 -12.891 1 97.5 94 TYR A C 1
ATOM 745 O O . TYR A 1 94 ? -5.508 -21.625 -12.492 1 97.5 94 TYR A O 1
ATOM 753 N N . PHE A 1 95 ? -3.795 -20.281 -12.125 1 97.44 95 PHE A N 1
ATOM 754 C CA . PHE A 1 95 ? -4.016 -20.328 -10.688 1 97.44 95 PHE A CA 1
ATOM 755 C C . PHE A 1 95 ? -3.645 -18.984 -10.047 1 97.44 95 PHE A C 1
ATOM 757 O O . PHE A 1 95 ? -3.008 -18.141 -10.688 1 97.44 95 PHE A O 1
ATOM 764 N N . ARG A 1 96 ? -4.059 -18.781 -8.836 1 97.94 96 ARG A N 1
ATOM 765 C CA . ARG A 1 96 ? -3.758 -17.578 -8.07 1 97.94 96 ARG A CA 1
ATOM 766 C C . ARG A 1 96 ? -2.854 -17.891 -6.883 1 97.94 96 ARG A C 1
ATOM 768 O O . ARG A 1 96 ? -3.006 -18.922 -6.238 1 97.94 96 ARG A O 1
ATOM 775 N N . ILE A 1 97 ? -1.942 -17.047 -6.715 1 98.19 97 ILE A N 1
ATOM 776 C CA . ILE A 1 97 ? -1.151 -17.141 -5.492 1 98.19 97 ILE A CA 1
ATOM 777 C C . ILE A 1 97 ? -1.437 -15.938 -4.602 1 98.19 97 ILE A C 1
ATOM 779 O O . ILE A 1 97 ? -1.534 -14.805 -5.09 1 98.19 97 ILE A O 1
ATOM 783 N N . THR A 1 98 ? -1.651 -16.172 -3.398 1 98.38 98 THR A N 1
ATOM 784 C CA . THR A 1 98 ? -1.842 -15.117 -2.418 1 98.38 98 THR A CA 1
ATOM 785 C C . THR A 1 98 ? -0.643 -15.023 -1.479 1 98.38 98 THR A C 1
ATOM 787 O O . THR A 1 98 ? -0.349 -15.969 -0.746 1 98.38 98 THR A O 1
ATOM 790 N N . LEU A 1 99 ? 0.022 -13.93 -1.49 1 98.12 99 LEU A N 1
ATOM 791 C CA . LEU A 1 99 ? 1.218 -13.695 -0.689 1 98.12 99 LEU A CA 1
ATOM 792 C C . LEU A 1 99 ? 0.877 -12.93 0.583 1 98.12 99 LEU A C 1
ATOM 794 O O . LEU A 1 99 ? 0.198 -11.898 0.528 1 98.12 99 LEU A O 1
ATOM 798 N N . THR A 1 100 ? 1.313 -13.398 1.616 1 97 100 THR A N 1
ATOM 799 C CA . THR A 1 100 ? 1.256 -12.734 2.912 1 97 100 THR A CA 1
ATOM 800 C C . THR A 1 100 ? 2.621 -12.758 3.596 1 97 100 THR A C 1
ATOM 802 O O . THR A 1 100 ? 3.625 -13.109 2.973 1 97 100 THR A O 1
ATOM 805 N N . ASP A 1 101 ? 2.688 -12.297 4.875 1 93.62 101 ASP A N 1
ATOM 806 C CA . ASP A 1 101 ? 3.953 -12.227 5.598 1 93.62 101 ASP A CA 1
ATOM 807 C C . ASP A 1 101 ? 4.617 -13.602 5.68 1 93.62 101 ASP A C 1
ATOM 809 O O . ASP A 1 101 ? 5.766 -13.766 5.266 1 93.62 101 ASP A O 1
ATOM 813 N N . ARG A 1 102 ? 3.891 -14.625 6.086 1 88.44 102 ARG A N 1
ATOM 814 C CA . ARG A 1 102 ? 4.566 -15.891 6.359 1 88.44 102 ARG A CA 1
ATOM 815 C C . ARG A 1 102 ? 4.012 -17 5.48 1 88.44 102 ARG A C 1
ATOM 817 O O . ARG A 1 102 ? 4.57 -18.109 5.434 1 88.44 102 ARG A O 1
ATOM 824 N N . THR A 1 103 ? 3.025 -16.703 4.785 1 89.44 103 THR A N 1
ATOM 825 C CA . THR A 1 103 ? 2.41 -17.797 4.039 1 89.44 103 THR A CA 1
ATOM 826 C C . THR A 1 103 ? 2.037 -17.344 2.629 1 89.44 103 THR A C 1
ATOM 828 O O . THR A 1 103 ? 2.027 -16.141 2.338 1 89.44 103 THR A O 1
ATOM 831 N N . ALA A 1 104 ? 1.897 -18.344 1.909 1 93.31 104 ALA A N 1
ATOM 832 C CA . ALA A 1 104 ? 1.346 -18.172 0.569 1 93.31 104 ALA A CA 1
ATOM 833 C C . ALA A 1 104 ? 0.312 -19.25 0.252 1 93.31 104 ALA A C 1
ATOM 835 O O . ALA A 1 104 ? 0.481 -20.406 0.628 1 93.31 104 ALA A O 1
ATOM 836 N N . GLY A 1 105 ? -0.753 -18.828 -0.351 1 95.94 105 GLY A N 1
ATOM 837 C CA . GLY A 1 105 ? -1.787 -19.75 -0.779 1 95.94 105 GLY A CA 1
ATOM 838 C C . GLY A 1 105 ? -1.883 -19.891 -2.287 1 95.94 105 GLY A C 1
ATOM 839 O O . GLY A 1 105 ? -1.631 -18.922 -3.018 1 95.94 105 GLY A O 1
ATOM 840 N N . VAL A 1 106 ? -2.236 -21.109 -2.686 1 97.12 106 VAL A N 1
ATOM 841 C CA . VAL A 1 106 ? -2.428 -21.375 -4.105 1 97.12 106 VAL A CA 1
ATOM 842 C C . VAL A 1 106 ? -3.867 -21.828 -4.359 1 97.12 106 VAL A C 1
ATOM 844 O O . VAL A 1 106 ? -4.395 -22.672 -3.641 1 97.12 106 VAL A O 1
ATOM 847 N N . GLU A 1 107 ? -4.469 -21.188 -5.223 1 96.69 107 GLU A N 1
ATOM 848 C CA . GLU A 1 107 ? -5.805 -21.562 -5.676 1 96.69 107 GLU A CA 1
ATOM 849 C C . GLU A 1 107 ? -5.828 -21.828 -7.18 1 96.69 107 GLU A C 1
ATOM 851 O O . GLU A 1 107 ? -5.645 -20.906 -7.977 1 96.69 107 GLU A O 1
ATOM 856 N N . LEU A 1 108 ? -6.176 -23.062 -7.531 1 97.06 108 LEU A N 1
ATOM 857 C CA . LEU A 1 108 ? -6.238 -23.438 -8.938 1 97.06 108 LEU A CA 1
ATOM 858 C C . LEU A 1 108 ? -7.57 -23.016 -9.555 1 97.06 108 LEU A C 1
ATOM 860 O O . LEU A 1 108 ? -8.633 -23.406 -9.062 1 97.06 108 LEU A O 1
ATOM 864 N N . ASN A 1 109 ? -7.57 -22.25 -10.594 1 94.88 109 ASN A N 1
ATOM 865 C CA . ASN A 1 109 ? -8.773 -21.797 -11.266 1 94.88 109 ASN A CA 1
ATOM 866 C C . ASN A 1 109 ? -9.164 -22.719 -12.422 1 94.88 109 ASN A C 1
ATOM 868 O O . ASN A 1 109 ? -10.32 -23.125 -12.523 1 94.88 109 ASN A O 1
ATOM 872 N N . HIS A 1 110 ? -8.148 -22.922 -13.227 1 94.06 110 HIS A N 1
ATOM 873 C CA . HIS A 1 110 ? -8.383 -23.703 -14.43 1 94.06 110 HIS A CA 1
ATOM 874 C C . HIS A 1 110 ? -7.145 -24.484 -14.828 1 94.06 110 HIS A C 1
ATOM 876 O O . HIS A 1 110 ? -6.023 -24 -14.711 1 94.06 110 HIS A O 1
ATOM 882 N N . ILE A 1 111 ? -7.457 -25.75 -15.219 1 95.56 111 ILE A N 1
ATOM 883 C CA . ILE A 1 111 ? -6.359 -26.562 -15.727 1 95.56 111 ILE A CA 1
ATOM 884 C C . ILE A 1 111 ? -6.828 -27.359 -16.938 1 95.56 111 ILE A C 1
ATOM 886 O O . ILE A 1 111 ? -7.961 -27.844 -16.984 1 95.56 111 ILE A O 1
ATOM 890 N N . ALA A 1 112 ? -5.969 -27.391 -17.891 1 95.12 112 ALA A N 1
ATOM 891 C CA . ALA A 1 112 ? -6.238 -28.156 -19.109 1 95.12 112 ALA A CA 1
ATOM 892 C C . ALA A 1 112 ? -5.035 -29.016 -19.5 1 95.12 112 ALA A C 1
ATOM 894 O O . ALA A 1 112 ? -3.889 -28.609 -19.281 1 95.12 112 ALA A O 1
ATOM 895 N N . PHE A 1 113 ? -5.348 -30.188 -20.047 1 95.69 113 PHE A N 1
ATOM 896 C CA . PHE A 1 113 ? -4.324 -31.109 -20.516 1 95.69 113 PHE A CA 1
ATOM 897 C C . PHE A 1 113 ? -4.516 -31.406 -22 1 95.69 113 PHE A C 1
ATOM 899 O O . PHE A 1 113 ? -5.609 -31.797 -22.422 1 95.69 113 PHE A O 1
ATOM 906 N N . GLU A 1 114 ? -3.48 -31.109 -22.703 1 94.62 114 GLU A N 1
ATOM 907 C CA . GLU A 1 114 ? -3.537 -31.594 -24.078 1 94.62 114 GLU A CA 1
ATOM 908 C C . GLU A 1 114 ? -3.662 -33.094 -24.141 1 94.62 114 GLU A C 1
ATOM 910 O O . GLU A 1 114 ? -2.893 -33.812 -23.484 1 94.62 114 GLU A O 1
ATOM 915 N N . ASP A 1 115 ? -4.672 -33.656 -24.828 1 92.88 115 ASP A N 1
ATOM 916 C CA . ASP A 1 115 ? -4.926 -35.094 -24.906 1 92.88 115 ASP A CA 1
ATOM 917 C C . ASP A 1 115 ? -5.109 -35.688 -23.516 1 92.88 115 ASP A C 1
ATOM 919 O O . ASP A 1 115 ? -4.441 -36.656 -23.156 1 92.88 115 ASP A O 1
ATOM 923 N N . ALA A 1 116 ? -6.027 -35.156 -22.75 1 90.5 116 ALA A N 1
ATOM 924 C CA . ALA A 1 116 ? -6.277 -35.531 -21.359 1 90.5 116 ALA A CA 1
ATOM 925 C C . ALA A 1 116 ? -6.543 -37.031 -21.234 1 90.5 116 ALA A C 1
ATOM 927 O O . ALA A 1 116 ? -7.203 -37.625 -22.094 1 90.5 116 ALA A O 1
ATOM 928 N N . ASP A 1 117 ? -6.012 -37.594 -20.203 1 88.88 117 ASP A N 1
ATOM 929 C CA . ASP A 1 117 ? -6.289 -38.969 -19.891 1 88.88 117 ASP A CA 1
ATOM 930 C C . ASP A 1 117 ? -7.695 -39.156 -19.328 1 88.88 117 ASP A C 1
ATOM 932 O O . ASP A 1 117 ? -8.203 -38.25 -18.641 1 88.88 117 ASP A O 1
ATOM 936 N N . GLY A 1 118 ? -8.266 -40.156 -19.594 1 89.19 118 GLY A N 1
ATOM 937 C CA . GLY A 1 118 ? -9.57 -40.438 -19.031 1 89.19 118 GLY A CA 1
ATOM 938 C C . GLY A 1 118 ? -9.547 -40.562 -17.516 1 89.19 118 GLY A C 1
ATOM 939 O O . GLY A 1 118 ? -10.562 -40.312 -16.844 1 89.19 118 GLY A O 1
ATOM 940 N N . ASP A 1 119 ? -8.406 -40.906 -17.016 1 90.88 119 ASP A N 1
ATOM 941 C CA . ASP A 1 119 ? -8.203 -41.031 -15.57 1 90.88 119 ASP A CA 1
ATOM 942 C C . ASP A 1 119 ? -7.688 -39.719 -14.977 1 90.88 119 ASP A C 1
ATOM 944 O O . ASP A 1 119 ? -6.559 -39.312 -15.258 1 90.88 119 ASP A O 1
ATOM 948 N N . PRO A 1 120 ? -8.492 -39.094 -14.164 1 89.88 120 PRO A N 1
ATOM 949 C CA . PRO A 1 120 ? -8.078 -37.844 -13.562 1 89.88 120 PRO A CA 1
ATOM 950 C C . PRO A 1 120 ? -6.777 -37.969 -12.766 1 89.88 120 PRO A C 1
ATOM 952 O O . PRO A 1 120 ? -6.008 -37 -12.68 1 89.88 120 PRO A O 1
ATOM 955 N N . SER A 1 121 ? -6.598 -39.062 -12.125 1 91.31 121 SER A N 1
ATOM 956 C CA . SER A 1 121 ? -5.367 -39.281 -11.367 1 91.31 121 SER A CA 1
ATOM 957 C C . SER A 1 121 ? -4.145 -39.219 -12.281 1 91.31 121 SER A C 1
ATOM 959 O O . SER A 1 121 ? -3.09 -38.719 -11.875 1 91.31 121 SER A O 1
ATOM 961 N N . ALA A 1 122 ? -4.289 -39.781 -13.445 1 93.69 122 ALA A N 1
ATOM 962 C CA . ALA A 1 122 ? -3.203 -39.75 -14.422 1 93.69 122 ALA A CA 1
ATOM 963 C C . ALA A 1 122 ? -2.887 -38.312 -14.828 1 93.69 122 ALA A C 1
ATOM 965 O O . ALA A 1 122 ? -1.722 -37.938 -15.039 1 93.69 122 ALA A O 1
ATOM 966 N N . ASN A 1 123 ? -3.936 -37.5 -15.016 1 94.12 123 ASN A N 1
ATOM 967 C CA . ASN A 1 123 ? -3.742 -36.094 -15.352 1 94.12 123 ASN A CA 1
ATOM 968 C C . ASN A 1 123 ? -3.025 -35.344 -14.242 1 94.12 123 ASN A C 1
ATOM 970 O O . ASN A 1 123 ? -2.207 -34.469 -14.508 1 94.12 123 ASN A O 1
ATOM 974 N N . THR A 1 124 ? -3.293 -35.688 -13.039 1 94.81 124 THR A N 1
ATOM 975 C CA . THR A 1 124 ? -2.629 -35.062 -11.891 1 94.81 124 THR A CA 1
ATOM 976 C C . THR A 1 124 ? -1.142 -35.406 -11.883 1 94.81 124 THR A C 1
ATOM 978 O O . THR A 1 124 ? -0.303 -34.531 -11.602 1 94.81 124 THR A O 1
ATOM 981 N N . VAL A 1 125 ? -0.841 -36.656 -12.164 1 94.94 125 VAL A N 1
ATOM 982 C CA . VAL A 1 125 ? 0.549 -37.094 -12.266 1 94.94 125 VAL A CA 1
ATOM 983 C C . VAL A 1 125 ? 1.253 -36.281 -13.367 1 94.94 125 VAL A C 1
ATOM 985 O O . VAL A 1 125 ? 2.41 -35.906 -13.219 1 94.94 125 VAL A O 1
ATOM 988 N N . ARG A 1 126 ? 0.593 -36.062 -14.469 1 95.44 126 ARG A N 1
ATOM 989 C CA . ARG A 1 126 ? 1.142 -35.281 -15.578 1 95.44 126 ARG A CA 1
ATOM 990 C C . ARG A 1 126 ? 1.465 -33.844 -15.141 1 95.44 126 ARG A C 1
ATOM 992 O O . ARG A 1 126 ? 2.441 -33.25 -15.602 1 95.44 126 ARG A O 1
ATOM 999 N N . LEU A 1 127 ? 0.609 -33.312 -14.352 1 96.56 127 LEU A N 1
ATOM 1000 C CA . LEU A 1 127 ? 0.872 -31.984 -13.82 1 96.56 127 LEU A CA 1
ATOM 1001 C C . LEU A 1 127 ? 2.189 -31.938 -13.055 1 96.56 127 LEU A C 1
ATOM 1003 O O . LEU A 1 127 ? 3.029 -31.078 -13.289 1 96.56 127 LEU A O 1
ATOM 1007 N N . ALA A 1 128 ? 2.385 -32.875 -12.141 1 96.31 128 ALA A N 1
ATOM 1008 C CA . ALA A 1 128 ? 3.611 -32.969 -11.352 1 96.31 128 ALA A CA 1
ATOM 1009 C C . ALA A 1 128 ? 4.836 -33.094 -12.25 1 96.31 128 ALA A C 1
ATOM 1011 O O . ALA A 1 128 ? 5.844 -32.406 -12.047 1 96.31 128 ALA A O 1
ATOM 1012 N N . LYS A 1 129 ? 4.707 -33.938 -13.219 1 96.69 129 LYS A N 1
AT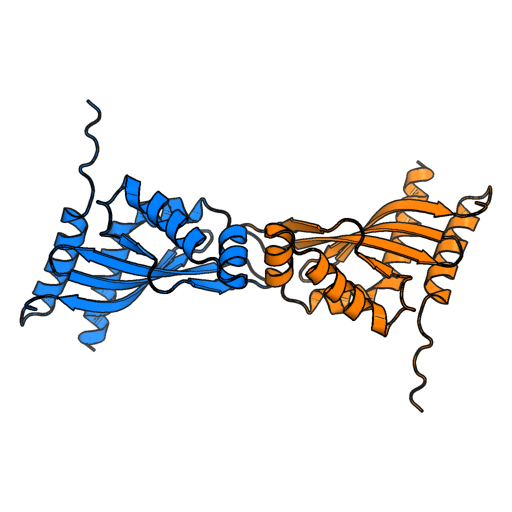OM 1013 C CA . LYS A 1 129 ? 5.812 -34.188 -14.141 1 96.69 129 LYS A CA 1
ATOM 1014 C C . LYS A 1 129 ? 6.121 -32.938 -14.961 1 96.69 129 LYS A C 1
ATOM 1016 O O . LYS A 1 129 ? 7.285 -32.625 -15.234 1 96.69 129 LYS A O 1
ATOM 1021 N N . ALA A 1 130 ? 5.051 -32.25 -15.352 1 96.94 130 ALA A N 1
ATOM 1022 C CA . ALA A 1 130 ? 5.23 -31.031 -16.125 1 96.94 130 ALA A CA 1
ATOM 1023 C C . ALA A 1 130 ? 6.02 -30 -15.336 1 96.94 130 ALA A C 1
ATOM 1025 O O . ALA A 1 130 ? 6.914 -29.344 -15.875 1 96.94 130 ALA A O 1
ATOM 1026 N N . PHE A 1 131 ? 5.746 -29.844 -14.086 1 97 131 PHE A N 1
ATOM 1027 C CA . PHE A 1 131 ? 6.477 -28.906 -13.242 1 97 131 PHE A CA 1
ATOM 1028 C C . PHE A 1 131 ? 7.926 -29.344 -13.07 1 97 131 PHE A C 1
ATOM 1030 O O . PHE A 1 131 ? 8.844 -28.516 -13.172 1 97 131 PHE A O 1
ATOM 1037 N N . GLU A 1 132 ? 8.164 -30.594 -12.82 1 95.25 132 GLU A N 1
ATOM 1038 C CA . GLU A 1 132 ? 9.516 -31.125 -12.656 1 95.25 132 GLU A CA 1
ATOM 1039 C C . GLU A 1 132 ? 10.359 -30.891 -13.906 1 95.25 132 GLU A C 1
ATOM 1041 O O . GLU A 1 132 ? 11.516 -30.469 -13.812 1 95.25 132 GLU A O 1
ATOM 1046 N N . ASP A 1 133 ? 9.734 -31.109 -15.039 1 95.69 133 ASP A N 1
ATOM 1047 C CA . ASP A 1 133 ? 10.445 -31 -16.312 1 95.69 133 ASP A CA 1
ATOM 1048 C C . ASP A 1 133 ? 10.688 -29.531 -16.672 1 95.69 133 ASP A C 1
ATOM 1050 O O . ASP A 1 133 ? 11.539 -29.234 -17.516 1 95.69 133 ASP A O 1
ATOM 1054 N N . ALA A 1 134 ? 9.852 -28.719 -16.125 1 96.25 134 ALA A N 1
ATOM 1055 C CA . ALA A 1 134 ? 9.969 -27.297 -16.422 1 96.25 134 ALA A CA 1
ATOM 1056 C C . ALA A 1 134 ? 11.086 -26.641 -15.609 1 96.25 134 ALA A C 1
ATOM 1058 O O . ALA A 1 134 ? 11.508 -25.531 -15.906 1 96.25 134 ALA A O 1
ATOM 1059 N N . ARG A 1 135 ? 11.531 -27.25 -14.602 1 95.19 135 ARG A N 1
ATOM 1060 C CA . ARG A 1 135 ? 12.531 -26.688 -13.703 1 95.19 135 ARG A CA 1
ATOM 1061 C C . ARG A 1 135 ? 13.914 -26.688 -14.352 1 95.19 135 ARG A C 1
ATOM 1063 O O . ARG A 1 135 ? 14.273 -27.625 -15.07 1 95.19 135 ARG A O 1
ATOM 1070 N N . LEU A 1 136 ? 14.602 -25.641 -14.148 1 92.94 136 LEU A N 1
ATOM 1071 C CA . LEU A 1 136 ? 15.992 -25.578 -14.586 1 92.94 136 LEU A CA 1
ATOM 1072 C C . LEU A 1 136 ? 16.844 -26.594 -13.812 1 92.94 136 LEU A C 1
ATOM 1074 O O . LEU A 1 136 ? 16.594 -26.844 -12.633 1 92.94 136 LEU A O 1
ATOM 1078 N N . PRO A 1 137 ? 17.734 -27.234 -14.586 1 83.19 137 PRO A N 1
ATOM 1079 C CA . PRO A 1 137 ? 18.609 -28.188 -13.898 1 83.19 137 PRO A CA 1
ATOM 1080 C C . PRO A 1 137 ? 19.422 -27.547 -12.773 1 83.19 137 PRO A C 1
ATOM 1082 O O . PRO A 1 137 ? 19.75 -26.359 -12.852 1 83.19 137 PRO A O 1
ATOM 1085 N N . LEU A 1 138 ? 19.156 -27.938 -11.555 1 63.75 138 LEU A N 1
ATOM 1086 C CA . LEU A 1 138 ? 19.906 -27.406 -10.43 1 63.75 138 LEU A CA 1
ATOM 1087 C C . LEU A 1 138 ? 21.375 -27.172 -10.812 1 63.75 138 LEU A C 1
ATOM 1089 O O . LEU A 1 138 ? 21.953 -27.938 -11.578 1 63.75 138 LEU A O 1
ATOM 1093 N N . ARG A 1 139 ? 21.797 -25.969 -11.18 1 53.19 139 ARG A N 1
ATOM 1094 C CA . ARG A 1 139 ? 23.219 -25.781 -11.422 1 53.19 139 ARG A CA 1
ATOM 1095 C C . ARG A 1 139 ? 24.047 -26.688 -10.523 1 53.19 139 ARG A C 1
ATOM 1097 O O . ARG A 1 139 ? 23.938 -26.609 -9.297 1 53.19 139 ARG A O 1
ATOM 1104 N N . LYS A 1 140 ? 24.406 -27.859 -10.852 1 47.59 140 LYS A N 1
ATOM 1105 C CA . LYS A 1 140 ? 25.531 -28.531 -10.219 1 47.59 140 LYS A CA 1
ATOM 1106 C C . LYS A 1 140 ? 26.672 -27.562 -9.953 1 47.59 140 LYS A C 1
ATOM 1108 O O . LYS A 1 140 ? 27.078 -26.828 -10.844 1 47.59 140 LYS A O 1
ATOM 1113 N N . ARG A 1 141 ? 26.781 -26.969 -8.812 1 39.81 141 ARG A N 1
ATOM 1114 C CA . ARG A 1 141 ? 28.094 -26.359 -8.57 1 39.81 141 ARG A CA 1
ATOM 1115 C C . ARG A 1 141 ? 29.203 -27.156 -9.234 1 39.81 141 ARG A C 1
ATOM 1117 O O . ARG A 1 141 ? 29.344 -28.359 -8.984 1 39.81 141 ARG A O 1
ATOM 1124 N N . ALA A 1 142 ? 29.719 -26.75 -10.383 1 33.88 142 ALA A N 1
ATOM 1125 C CA . ALA A 1 142 ? 31 -27.297 -10.812 1 33.88 142 ALA A CA 1
ATOM 1126 C C . ALA A 1 142 ? 32.031 -27.172 -9.703 1 33.88 142 ALA A C 1
ATOM 1128 O O . ALA A 1 142 ? 32.031 -26.188 -8.961 1 33.88 142 ALA A O 1
ATOM 1129 N N . MET B 1 1 ? 16.062 23.797 26.078 1 38.56 1 MET B N 1
ATOM 1130 C CA . MET B 1 1 ? 14.938 23.031 26.625 1 38.56 1 MET B CA 1
ATOM 1131 C C . MET B 1 1 ? 13.609 23.703 26.297 1 38.56 1 MET B C 1
ATOM 1133 O O . MET B 1 1 ? 12.617 23.031 26.016 1 38.56 1 MET B O 1
ATOM 1137 N N . LYS B 1 2 ? 13.586 25.125 26.25 1 49.09 2 LYS B N 1
ATOM 1138 C CA . LYS B 1 2 ? 12.414 25.969 26.016 1 49.09 2 LYS B CA 1
ATOM 1139 C C . LYS B 1 2 ? 11.93 25.828 24.578 1 49.09 2 LYS B C 1
ATOM 1141 O O . LYS B 1 2 ? 10.727 25.875 24.312 1 49.09 2 LYS B O 1
ATOM 1146 N N . SER B 1 3 ? 12.969 25.609 23.734 1 51.12 3 SER B N 1
ATOM 1147 C CA . SER B 1 3 ? 12.695 25.484 22.297 1 51.12 3 SER B CA 1
ATOM 1148 C C . SER B 1 3 ? 11.883 24.234 22 1 51.12 3 SER B C 1
ATOM 1150 O O . SER B 1 3 ? 10.953 24.266 21.188 1 51.12 3 SER B O 1
ATOM 1152 N N . LEU B 1 4 ? 12.195 23.25 22.891 1 56.59 4 LEU B N 1
ATOM 1153 C CA . LEU B 1 4 ? 11.539 21.969 22.719 1 56.59 4 LEU B CA 1
ATOM 1154 C C . LEU B 1 4 ? 10.102 22.016 23.219 1 56.59 4 LEU B C 1
ATOM 1156 O O . LEU B 1 4 ? 9.195 21.438 22.609 1 56.59 4 LEU B O 1
ATOM 1160 N N . GLN B 1 5 ? 9.93 22.812 24.438 1 61.81 5 GLN B N 1
ATOM 1161 C CA . GLN B 1 5 ? 8.609 22.922 25.047 1 61.81 5 GLN B CA 1
ATOM 1162 C C . GLN B 1 5 ? 7.629 23.609 24.094 1 61.81 5 GLN B C 1
ATOM 1164 O O . GLN B 1 5 ? 6.484 23.172 23.953 1 61.81 5 GLN B O 1
ATOM 1169 N N . PHE B 1 6 ? 8.047 24.641 23.469 1 73.12 6 PHE B N 1
ATOM 1170 C CA . PHE B 1 6 ? 7.152 25.375 22.594 1 73.12 6 PHE B CA 1
ATOM 1171 C C . PHE B 1 6 ? 6.797 24.547 21.359 1 73.12 6 PHE B C 1
ATOM 1173 O O . PHE B 1 6 ? 5.68 24.641 20.844 1 73.12 6 PHE B O 1
ATOM 1180 N N . SER B 1 7 ? 7.695 23.672 21.172 1 81.06 7 SER B N 1
ATOM 1181 C CA . SER B 1 7 ? 7.445 22.812 20.016 1 81.06 7 SER B CA 1
ATOM 1182 C C . SER B 1 7 ? 6.297 21.844 20.281 1 81.06 7 SER B C 1
ATOM 1184 O O . SER B 1 7 ? 5.398 21.688 19.453 1 81.06 7 SER B O 1
ATOM 1186 N N . LYS B 1 8 ? 6.172 21.312 21.5 1 91 8 LYS B N 1
ATOM 1187 C CA . LYS B 1 8 ? 5.125 20.359 21.828 1 91 8 LYS B CA 1
ATOM 1188 C C . LYS B 1 8 ? 3.766 21.047 21.938 1 91 8 LYS B C 1
ATOM 1190 O O . LYS B 1 8 ? 2.752 20.5 21.5 1 91 8 LYS B O 1
ATOM 1195 N N . GLU B 1 9 ? 3.768 22.188 22.547 1 93.5 9 GLU B N 1
ATOM 1196 C CA . GLU B 1 9 ? 2.529 22.953 22.688 1 93.5 9 GLU B CA 1
ATOM 1197 C C . GLU B 1 9 ? 1.975 23.344 21.312 1 93.5 9 GLU B C 1
ATOM 1199 O O . GLU B 1 9 ? 0.77 23.25 21.078 1 93.5 9 GLU B O 1
ATOM 1204 N N . ARG B 1 10 ? 2.85 23.797 20.469 1 95.88 10 ARG B N 1
ATOM 1205 C CA . ARG B 1 10 ? 2.434 24.203 19.125 1 95.88 10 ARG B CA 1
ATOM 1206 C C . ARG B 1 10 ? 1.93 23 18.328 1 95.88 10 ARG B C 1
ATOM 1208 O O . ARG B 1 10 ? 0.956 23.109 17.578 1 95.88 10 ARG B O 1
ATOM 1215 N N . GLU B 1 11 ? 2.561 21.906 18.547 1 97 11 GLU B N 1
ATOM 1216 C CA . GLU B 1 11 ? 2.104 20.688 17.891 1 97 11 GLU B CA 1
ATOM 1217 C C . GLU B 1 11 ? 0.711 20.281 18.375 1 97 11 GLU B C 1
ATOM 1219 O O . GLU B 1 11 ? -0.121 19.844 17.594 1 97 11 GLU B O 1
ATOM 1224 N N . THR B 1 12 ? 0.472 20.469 19.609 1 96.25 12 THR B N 1
ATOM 1225 C CA . THR B 1 12 ? -0.837 20.156 20.188 1 96.25 12 THR B CA 1
ATOM 1226 C C . THR B 1 12 ? -1.907 21.078 19.594 1 96.25 12 THR B C 1
ATOM 1228 O O . THR B 1 12 ? -3.004 20.625 19.266 1 96.25 12 THR B O 1
ATOM 1231 N N . ILE B 1 13 ? -1.596 22.297 19.484 1 96.31 13 ILE B N 1
ATOM 1232 C CA . ILE B 1 13 ? -2.518 23.281 18.906 1 96.31 13 ILE B CA 1
ATOM 1233 C C . ILE B 1 13 ? -2.871 22.859 17.484 1 96.31 13 ILE B C 1
ATOM 1235 O O . ILE B 1 13 ? -4.047 22.844 17.109 1 96.31 13 ILE B O 1
ATOM 1239 N N . ILE B 1 14 ? -1.831 22.5 16.75 1 97.5 14 ILE B N 1
ATOM 1240 C CA . ILE B 1 14 ? -2.043 22.094 15.359 1 97.5 14 ILE B CA 1
ATOM 1241 C C . ILE B 1 14 ? -2.912 20.844 15.32 1 97.5 14 ILE B C 1
ATOM 1243 O O . ILE B 1 14 ? -3.922 20.797 14.617 1 97.5 14 ILE B O 1
ATOM 1247 N N . ALA B 1 15 ? -2.588 19.875 16.094 1 97.44 15 ALA B N 1
ATOM 1248 C CA . ALA B 1 15 ? -3.293 18.594 16.109 1 97.44 15 ALA B CA 1
ATOM 1249 C C . ALA B 1 15 ? -4.773 18.781 16.438 1 97.44 15 ALA B C 1
ATOM 1251 O O . ALA B 1 15 ? -5.633 18.188 15.789 1 97.44 15 ALA B O 1
ATOM 1252 N N . GLU B 1 16 ? -5.09 19.609 17.312 1 96.19 16 GLU B N 1
ATOM 1253 C CA . GLU B 1 16 ? -6.465 19.844 17.75 1 96.19 16 GLU B CA 1
ATOM 1254 C C . GLU B 1 16 ? -7.277 20.531 16.656 1 96.19 16 GLU B C 1
ATOM 1256 O O . GLU B 1 16 ? -8.477 20.297 16.516 1 96.19 16 GLU B O 1
ATOM 1261 N N . ASN B 1 17 ? -6.578 21.344 15.953 1 96.56 17 ASN B N 1
ATOM 1262 C CA . ASN B 1 17 ? -7.305 22.172 14.992 1 96.56 17 ASN B CA 1
ATOM 1263 C C . ASN B 1 17 ? -7.504 21.438 13.664 1 96.56 17 ASN B C 1
ATOM 1265 O O . ASN B 1 17 ? -8.328 21.844 12.844 1 96.56 17 ASN B O 1
ATOM 1269 N N . ILE B 1 18 ? -6.77 20.344 13.438 1 96.88 18 ILE B N 1
ATOM 1270 C CA . ILE B 1 18 ? -6.91 19.688 12.141 1 96.88 18 ILE B CA 1
ATOM 1271 C C . ILE B 1 18 ? -7.5 18.297 12.328 1 96.88 18 ILE B C 1
ATOM 1273 O O . ILE B 1 18 ? -7.367 17.438 11.453 1 96.88 18 ILE B O 1
ATOM 1277 N N . ARG B 1 19 ? -8.102 17.984 13.391 1 96 19 ARG B N 1
ATOM 1278 C CA . ARG B 1 19 ? -8.641 16.672 13.727 1 96 19 ARG B CA 1
ATOM 1279 C C . ARG B 1 19 ? -9.609 16.188 12.648 1 96 19 ARG B C 1
ATOM 1281 O O . ARG B 1 19 ? -9.562 15.023 12.25 1 96 19 ARG B O 1
ATOM 1288 N N . GLU B 1 20 ? -10.492 17.078 12.219 1 95.81 20 GLU B N 1
ATOM 1289 C CA . GLU B 1 20 ? -11.484 16.703 11.219 1 95.81 20 GLU B CA 1
ATOM 1290 C C . GLU B 1 20 ? -10.828 16.359 9.883 1 95.81 20 GLU B C 1
ATOM 1292 O O . GLU B 1 20 ? -11.219 15.398 9.227 1 95.81 20 GLU B O 1
ATOM 1297 N N . VAL B 1 21 ? -9.867 17.188 9.523 1 96.94 21 VAL B N 1
ATOM 1298 C CA . VAL B 1 21 ? -9.148 16.953 8.281 1 96.94 21 VAL B CA 1
ATOM 1299 C C . VAL B 1 21 ? -8.438 15.602 8.344 1 96.94 21 VAL B C 1
ATOM 1301 O O . VAL B 1 21 ? -8.492 14.82 7.391 1 96.94 21 VAL B O 1
ATOM 1304 N N . VAL B 1 22 ? -7.805 15.336 9.461 1 97.44 22 VAL B N 1
ATOM 1305 C CA . VAL B 1 22 ? -7.094 14.078 9.672 1 97.44 22 VAL B CA 1
ATOM 1306 C C . VAL B 1 22 ? -8.078 12.914 9.578 1 97.44 22 VAL B C 1
ATOM 1308 O O . VAL B 1 22 ? -7.773 11.891 8.961 1 97.44 22 VAL B O 1
ATOM 1311 N N . SER B 1 23 ? -9.211 13.078 10.195 1 96.69 23 SER B N 1
ATOM 1312 C CA . SER B 1 23 ? -10.234 12.039 10.148 1 96.69 23 SER B CA 1
ATOM 1313 C C . SER B 1 23 ? -10.664 11.75 8.711 1 96.69 23 SER B C 1
ATOM 1315 O O . SER B 1 23 ? -10.805 10.586 8.328 1 96.69 23 SER B O 1
ATOM 1317 N N . ASP B 1 24 ? -10.844 12.789 7.906 1 96.81 24 ASP B N 1
ATOM 1318 C CA . ASP B 1 24 ? -11.242 12.633 6.508 1 96.81 24 ASP B CA 1
ATOM 1319 C C . ASP B 1 24 ? -10.141 11.945 5.703 1 96.81 24 ASP B C 1
ATOM 1321 O O . ASP B 1 24 ? -10.422 11.102 4.852 1 96.81 24 ASP B O 1
ATOM 1325 N N . LEU B 1 25 ? -8.938 12.328 5.957 1 97.25 25 LEU B N 1
ATOM 1326 C CA . LEU B 1 25 ? -7.805 11.727 5.258 1 97.25 25 LEU B CA 1
ATOM 1327 C C . LEU B 1 25 ? -7.695 10.242 5.57 1 97.25 25 LEU B C 1
ATOM 1329 O O . LEU B 1 25 ? -7.262 9.453 4.727 1 97.25 25 LEU B O 1
ATOM 1333 N N . ARG B 1 26 ? -8.133 9.875 6.727 1 96.88 26 ARG B N 1
ATOM 1334 C CA . ARG B 1 26 ? -8.055 8.477 7.141 1 96.88 26 ARG B CA 1
ATOM 1335 C C . ARG B 1 26 ? -9.18 7.656 6.504 1 96.88 26 ARG B C 1
ATOM 1337 O O . ARG B 1 26 ? -9.156 6.426 6.555 1 96.88 26 ARG B O 1
ATOM 1344 N N . LEU B 1 27 ? -10.172 8.344 5.98 1 95.25 27 LEU B N 1
ATOM 1345 C CA . LEU B 1 27 ? -11.227 7.656 5.254 1 95.25 27 LEU B CA 1
ATOM 1346 C C . LEU B 1 27 ? -10.719 7.133 3.916 1 95.25 27 LEU B C 1
ATOM 1348 O O . LEU B 1 27 ? -11.336 6.258 3.311 1 95.25 27 LEU B O 1
ATOM 1352 N N . VAL B 1 28 ? -9.648 7.742 3.434 1 96.56 28 VAL B N 1
ATOM 1353 C CA . VAL B 1 28 ? -9.031 7.309 2.186 1 96.56 28 VAL B CA 1
ATOM 1354 C C . VAL B 1 28 ? -8.227 6.031 2.42 1 96.56 28 VAL B C 1
ATOM 1356 O O . VAL B 1 28 ? -7.523 5.91 3.426 1 96.56 28 VAL B O 1
ATOM 1359 N N . ASP B 1 29 ? -8.312 5.16 1.536 1 96.31 29 ASP B N 1
ATOM 1360 C CA . ASP B 1 29 ? -7.543 3.922 1.629 1 96.31 29 ASP B CA 1
ATOM 1361 C C . ASP B 1 29 ? -6.043 4.203 1.581 1 96.31 29 ASP B C 1
ATOM 1363 O O . ASP B 1 29 ? -5.57 4.953 0.724 1 96.31 29 ASP B O 1
ATOM 1367 N N . PRO B 1 30 ? -5.309 3.604 2.445 1 97.5 30 PRO B N 1
ATOM 1368 C CA . PRO B 1 30 ? -3.863 3.832 2.428 1 97.5 30 PRO B CA 1
ATOM 1369 C C . PRO B 1 30 ? -3.215 3.408 1.113 1 97.5 30 PRO B C 1
ATOM 1371 O O . PRO B 1 30 ? -2.154 3.922 0.749 1 97.5 30 PRO B O 1
ATOM 1374 N N . ALA B 1 31 ? -3.844 2.439 0.419 1 97.38 31 ALA B N 1
ATOM 1375 C CA . ALA B 1 31 ? -3.318 1.981 -0.865 1 97.38 31 ALA B CA 1
ATOM 1376 C C . ALA B 1 31 ? -3.199 3.139 -1.852 1 97.38 31 ALA B C 1
ATOM 1378 O O . ALA B 1 31 ? -2.273 3.176 -2.666 1 97.38 31 ALA B O 1
ATOM 1379 N N . ASP B 1 32 ? -4.121 4.043 -1.749 1 97.25 32 ASP B N 1
ATOM 1380 C CA . ASP B 1 32 ? -4.094 5.203 -2.639 1 97.25 32 ASP B CA 1
ATOM 1381 C C . ASP B 1 32 ? -2.865 6.07 -2.373 1 97.25 32 ASP B C 1
ATOM 1383 O O . ASP B 1 32 ? -2.154 6.453 -3.305 1 97.25 32 ASP B O 1
ATOM 1387 N N . TYR B 1 33 ? -2.648 6.324 -1.126 1 98.06 33 TYR B N 1
ATOM 1388 C CA . TYR B 1 33 ? -1.477 7.113 -0.765 1 98.06 33 TYR B CA 1
ATOM 1389 C 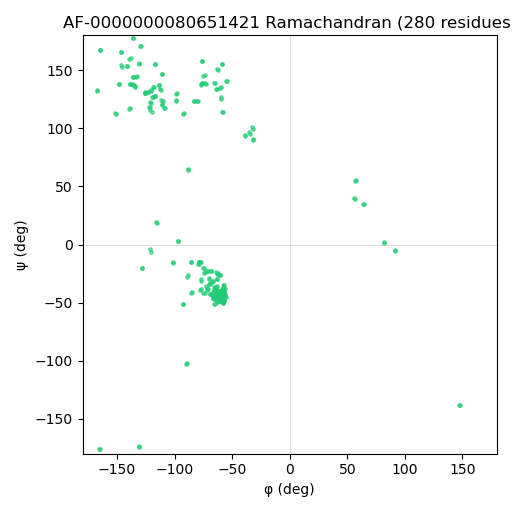C . TYR B 1 33 ? -0.194 6.426 -1.219 1 98.06 33 TYR B C 1
ATOM 1391 O O . TYR B 1 33 ? 0.686 7.062 -1.803 1 98.06 33 TYR B O 1
ATOM 1399 N N . ILE B 1 34 ? -0.117 5.18 -0.9 1 98 34 ILE B N 1
ATOM 1400 C CA . ILE B 1 34 ? 1.071 4.398 -1.229 1 98 34 ILE B CA 1
ATOM 1401 C C . ILE B 1 34 ? 1.319 4.449 -2.734 1 98 34 ILE B C 1
ATOM 1403 O O . ILE B 1 34 ? 2.438 4.723 -3.178 1 98 34 ILE B O 1
ATOM 1407 N N . ALA B 1 35 ? 0.303 4.203 -3.52 1 97.81 35 ALA B N 1
ATOM 1408 C CA . ALA B 1 35 ? 0.434 4.215 -4.973 1 97.81 35 ALA B CA 1
ATOM 1409 C C . ALA B 1 35 ? 0.878 5.586 -5.477 1 97.81 35 ALA B C 1
ATOM 1411 O O . ALA B 1 35 ? 1.788 5.688 -6.305 1 97.81 35 ALA B O 1
ATOM 1412 N N . PHE B 1 36 ? 0.24 6.613 -4.961 1 97.44 36 PHE B N 1
ATOM 1413 C CA . PHE B 1 36 ? 0.534 7.965 -5.426 1 97.44 36 PHE B CA 1
ATOM 1414 C C . PHE B 1 36 ? 1.955 8.367 -5.055 1 97.44 36 PHE B C 1
ATOM 1416 O O . PHE B 1 36 ? 2.66 8.984 -5.852 1 97.44 36 PHE B O 1
ATOM 1423 N N . ILE B 1 37 ? 2.357 8.055 -3.838 1 97.5 37 ILE B N 1
ATOM 1424 C CA . ILE B 1 37 ? 3.703 8.391 -3.393 1 97.5 37 ILE B CA 1
ATOM 1425 C C . ILE B 1 37 ? 4.73 7.613 -4.211 1 97.5 37 ILE B C 1
ATOM 1427 O O . ILE B 1 37 ? 5.691 8.188 -4.727 1 97.5 37 ILE B O 1
ATOM 1431 N N . ARG B 1 38 ? 4.555 6.305 -4.305 1 95.31 38 ARG B N 1
ATOM 1432 C CA . ARG B 1 38 ? 5.484 5.453 -5.039 1 95.31 38 ARG B CA 1
ATOM 1433 C C . ARG B 1 38 ? 5.605 5.898 -6.492 1 95.31 38 ARG B C 1
ATOM 1435 O O . ARG B 1 38 ? 6.695 5.852 -7.07 1 95.31 38 ARG B O 1
ATOM 1442 N N . CYS B 1 39 ? 4.555 6.309 -7.043 1 94.69 3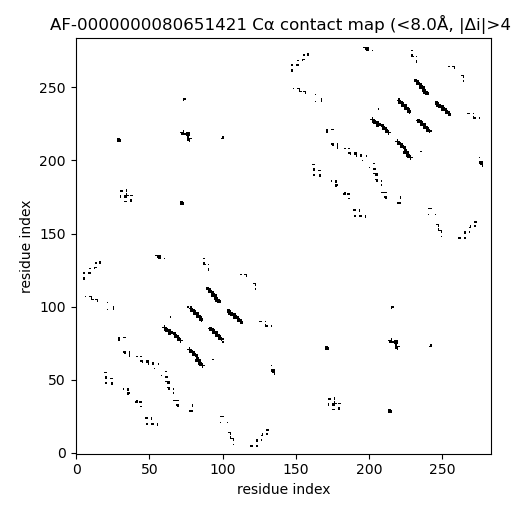9 CYS B N 1
ATOM 1443 C CA . CYS B 1 39 ? 4.543 6.691 -8.453 1 94.69 39 CYS B CA 1
ATOM 1444 C C . CYS B 1 39 ? 4.691 8.203 -8.609 1 94.69 39 CYS B C 1
ATOM 1446 O O . CYS B 1 39 ? 4.504 8.734 -9.695 1 94.69 39 CYS B O 1
ATOM 1448 N N . GLU B 1 40 ? 4.863 8.977 -7.551 1 94.81 40 GLU B N 1
ATOM 1449 C CA . GLU B 1 40 ? 5.141 10.406 -7.5 1 94.81 40 GLU B CA 1
ATOM 1450 C C . GLU B 1 40 ? 3.984 11.219 -8.07 1 94.81 40 GLU B C 1
ATOM 1452 O O . GLU B 1 40 ? 4.199 12.172 -8.82 1 94.81 40 GLU B O 1
ATOM 1457 N N . LEU B 1 41 ? 2.824 10.758 -7.852 1 95.12 41 LEU B N 1
ATOM 1458 C CA . LEU B 1 41 ? 1.612 11.469 -8.25 1 95.12 41 LEU B CA 1
ATOM 1459 C C . LEU B 1 41 ? 1.153 12.422 -7.148 1 95.12 41 LEU B C 1
ATOM 1461 O O . LEU B 1 41 ? 0.036 12.297 -6.645 1 95.12 41 LEU B O 1
ATOM 1465 N N . PHE B 1 42 ? 1.943 13.391 -6.883 1 95.62 42 PHE B N 1
ATOM 1466 C CA . PHE B 1 42 ? 1.734 14.273 -5.742 1 95.62 42 PHE B CA 1
ATOM 1467 C C . PHE B 1 42 ? 0.523 15.172 -5.969 1 95.62 42 PHE B C 1
ATOM 1469 O O . PHE B 1 42 ? -0.139 15.586 -5.016 1 95.62 42 PHE B O 1
ATOM 1476 N N . ALA B 1 43 ? 0.243 15.469 -7.238 1 96.44 43 ALA B N 1
ATOM 1477 C CA . ALA B 1 43 ? -0.957 16.25 -7.527 1 96.44 43 ALA B CA 1
ATOM 1478 C C . ALA B 1 43 ? -2.209 15.547 -7.012 1 96.44 43 ALA B C 1
ATOM 1480 O O . ALA B 1 43 ? -3.133 16.203 -6.516 1 96.44 43 ALA B O 1
ATOM 1481 N N . ASN B 1 44 ? -2.264 14.227 -7.148 1 97 44 ASN B N 1
ATOM 1482 C CA . ASN B 1 44 ? -3.395 13.445 -6.652 1 97 44 ASN B CA 1
ATOM 1483 C C . ASN B 1 44 ? -3.504 13.531 -5.133 1 97 44 ASN B C 1
ATOM 1485 O O . ASN B 1 44 ? -4.609 13.609 -4.59 1 97 44 ASN B O 1
ATOM 1489 N N . ILE B 1 45 ? -2.402 13.539 -4.434 1 97.69 45 ILE B N 1
ATOM 1490 C CA . ILE B 1 45 ? -2.391 13.648 -2.98 1 97.69 45 ILE B CA 1
ATOM 1491 C C . ILE B 1 45 ? -2.838 15.047 -2.564 1 97.69 45 ILE B C 1
ATOM 1493 O O . ILE B 1 45 ? -3.617 15.203 -1.622 1 97.69 45 ILE B O 1
ATOM 1497 N N . ALA B 1 46 ? -2.299 16.016 -3.314 1 97.31 46 ALA B N 1
ATOM 1498 C CA . ALA B 1 46 ? -2.711 17.391 -3.053 1 97.31 46 ALA B CA 1
ATOM 1499 C C . ALA B 1 46 ? -4.223 17.547 -3.17 1 97.31 46 ALA B C 1
ATOM 1501 O O . ALA B 1 46 ? -4.848 18.25 -2.367 1 97.31 46 ALA B O 1
ATOM 1502 N N . ASP B 1 47 ? -4.766 16.906 -4.164 1 96.81 47 ASP B N 1
ATOM 1503 C CA . ASP B 1 47 ? -6.211 16.953 -4.359 1 96.81 47 ASP B CA 1
ATOM 1504 C C . ASP B 1 47 ? -6.945 16.328 -3.18 1 96.81 47 ASP B C 1
ATOM 1506 O O . ASP B 1 47 ? -7.984 16.828 -2.75 1 96.81 47 ASP B O 1
ATOM 1510 N N . LEU B 1 48 ? -6.453 15.242 -2.641 1 96.69 48 LEU B N 1
ATOM 1511 C CA . LEU B 1 48 ? -7.051 14.586 -1.484 1 96.69 48 LEU B CA 1
ATOM 1512 C C . LEU B 1 48 ? -7.008 15.492 -0.259 1 96.69 48 LEU B C 1
ATOM 1514 O O . LEU B 1 48 ? -8.016 15.641 0.443 1 96.69 48 LEU B O 1
ATOM 1518 N N . VAL B 1 49 ? -5.883 16.109 -0.053 1 97.44 49 VAL B N 1
ATOM 1519 C CA . VAL B 1 49 ? -5.699 16.984 1.104 1 97.44 49 VAL B CA 1
ATOM 1520 C C . VAL B 1 49 ? -6.598 18.203 0.973 1 97.44 49 VAL B C 1
ATOM 1522 O O . VAL B 1 49 ? -7.266 18.594 1.932 1 97.44 49 VAL B O 1
ATOM 1525 N N . SER B 1 50 ? -6.57 18.766 -0.22 1 96.56 50 SER B N 1
ATOM 1526 C CA . SER B 1 50 ? -7.414 19.938 -0.469 1 96.56 50 SER B CA 1
ATOM 1527 C C . SER B 1 50 ? -8.891 19.609 -0.252 1 96.56 50 SER B C 1
ATOM 1529 O O . SER B 1 50 ? -9.609 20.375 0.387 1 96.56 50 SER B O 1
ATOM 1531 N N . SER B 1 51 ? -9.305 18.5 -0.799 1 96.19 51 SER B N 1
ATOM 1532 C CA . SER B 1 51 ? -10.688 18.047 -0.648 1 96.19 51 SER B CA 1
ATOM 1533 C C . SER B 1 51 ? -11.047 17.859 0.821 1 96.19 51 SER B C 1
ATOM 1535 O O . SER B 1 51 ? -12.141 18.219 1.252 1 96.19 51 SER B O 1
ATOM 1537 N N . ALA B 1 52 ? -10.18 17.344 1.594 1 96.62 52 ALA B N 1
ATOM 1538 C CA . ALA B 1 52 ? -10.406 17.125 3.02 1 96.62 52 ALA B CA 1
ATOM 1539 C C . ALA B 1 52 ? -10.422 18.438 3.783 1 96.62 52 ALA B C 1
ATOM 1541 O O . ALA B 1 52 ? -11.211 18.625 4.719 1 96.62 52 ALA B O 1
ATOM 1542 N N . ALA B 1 53 ? -9.562 19.375 3.424 1 96.56 53 ALA B N 1
ATOM 1543 C CA . ALA B 1 53 ? -9.406 20.656 4.133 1 96.56 53 ALA B CA 1
ATOM 1544 C C . ALA B 1 53 ? -10.539 21.609 3.779 1 96.56 53 ALA B C 1
ATOM 1546 O O . ALA B 1 53 ? -10.914 22.469 4.59 1 96.56 53 ALA B O 1
ATOM 1547 N N . GLU B 1 54 ? -11.062 21.531 2.611 1 94.31 54 GLU B N 1
ATOM 1548 C CA . GLU B 1 54 ? -11.992 22.516 2.051 1 94.31 54 GLU B CA 1
ATOM 1549 C C . GLU B 1 54 ? -13.289 22.562 2.852 1 94.31 54 GLU B C 1
ATOM 1551 O O . GLU B 1 54 ? -14.016 23.562 2.799 1 94.31 54 GLU B O 1
ATOM 1556 N N . LEU B 1 55 ? -13.57 21.516 3.52 1 91.69 55 LEU B N 1
ATOM 1557 C CA . LEU B 1 55 ? -14.797 21.5 4.309 1 91.69 55 LEU B CA 1
ATOM 1558 C C . LEU B 1 55 ? -14.625 22.266 5.609 1 91.69 55 LEU B C 1
ATOM 1560 O O . LEU B 1 55 ? -15.609 22.672 6.238 1 91.69 55 LEU B O 1
ATOM 1564 N N . TYR B 1 56 ? -13.422 22.578 6.023 1 96 56 TYR B N 1
ATOM 1565 C CA . TYR B 1 56 ? -13.203 23.094 7.367 1 96 56 TYR B CA 1
ATOM 1566 C C . TYR B 1 56 ? -12.391 24.391 7.332 1 96 56 TYR B C 1
ATOM 1568 O O . TYR B 1 56 ? -12.461 25.203 8.258 1 96 56 TYR B O 1
ATOM 1576 N N . PHE B 1 57 ? -11.68 24.641 6.238 1 97.12 57 PHE B N 1
ATOM 1577 C CA . PHE B 1 57 ? -10.789 25.781 6.168 1 97.12 57 PHE B CA 1
ATOM 1578 C C . PHE B 1 57 ? -11.016 26.578 4.883 1 97.12 57 PHE B C 1
ATOM 1580 O O . PHE B 1 57 ? -11.453 26.016 3.875 1 97.12 57 PHE B O 1
ATOM 1587 N N . TYR B 1 58 ? -10.664 27.828 4.934 1 95.75 58 TYR B N 1
ATOM 1588 C CA . TYR B 1 58 ? -10.641 28.641 3.717 1 95.75 58 TYR B CA 1
ATOM 1589 C C . TYR B 1 58 ? -9.625 28.094 2.719 1 95.75 58 TYR B C 1
ATOM 1591 O O . TYR B 1 58 ? -8.594 27.547 3.109 1 95.75 58 TYR B O 1
ATOM 1599 N N . PRO B 1 59 ? -9.914 28.297 1.462 1 92.38 59 PRO B N 1
ATOM 1600 C CA . PRO B 1 59 ? -8.977 27.812 0.444 1 92.38 59 PRO B CA 1
ATOM 1601 C C . PRO B 1 59 ? -7.59 28.438 0.585 1 92.38 59 PRO B C 1
ATOM 1603 O O . PRO B 1 59 ? -7.465 29.625 0.86 1 92.38 59 PRO B O 1
ATOM 1606 N N . GLY B 1 60 ? -6.625 27.594 0.472 1 92.38 60 GLY B N 1
ATOM 1607 C CA . GLY B 1 60 ? -5.25 28.078 0.435 1 92.38 60 GLY B CA 1
ATOM 1608 C C . GLY B 1 60 ? -4.602 28.141 1.805 1 92.38 60 GLY B C 1
ATOM 1609 O O . GLY B 1 60 ? -3.428 28.484 1.927 1 92.38 60 GLY B O 1
ATOM 1610 N N . THR B 1 61 ? -5.277 27.875 2.895 1 96.94 61 THR B N 1
ATOM 1611 C CA . THR B 1 61 ? -4.723 28 4.238 1 96.94 61 THR B CA 1
ATOM 1612 C C . THR B 1 61 ? -3.984 26.719 4.637 1 96.94 61 THR B C 1
ATOM 1614 O O . THR B 1 61 ? -2.91 26.781 5.238 1 96.94 61 THR B O 1
ATOM 1617 N N . LEU B 1 62 ? -4.598 25.609 4.297 1 97.62 62 LEU B N 1
ATOM 1618 C CA . LEU B 1 62 ? -4.039 24.297 4.633 1 97.62 62 LEU B CA 1
ATOM 1619 C C . LEU B 1 62 ? -3.9 23.422 3.389 1 97.62 62 LEU B C 1
ATOM 1621 O O . LEU B 1 62 ? -4.844 23.312 2.604 1 97.62 62 LEU B O 1
ATOM 1625 N N . GLY B 1 63 ? -2.699 22.844 3.242 1 97.38 63 GLY B N 1
ATOM 1626 C CA . GLY B 1 63 ? -2.504 22.016 2.066 1 97.38 63 GLY B CA 1
ATOM 1627 C C . GLY B 1 63 ? -1.272 21.125 2.16 1 97.38 63 GLY B C 1
ATOM 1628 O O . GLY B 1 63 ? -0.583 21.125 3.182 1 97.38 63 GLY B O 1
ATOM 1629 N N . LEU B 1 64 ? -1.079 20.453 1.064 1 97.75 64 LEU B N 1
ATOM 1630 C CA . LEU B 1 64 ? 0.087 19.578 0.978 1 97.75 64 LEU B CA 1
ATOM 1631 C C . LEU B 1 64 ? 1.354 20.391 0.725 1 97.75 64 LEU B C 1
ATOM 1633 O O . LEU B 1 64 ? 1.351 21.312 -0.09 1 97.75 64 LEU B O 1
ATOM 1637 N N . GLY B 1 65 ? 2.377 20.094 1.362 1 95.75 65 GLY B N 1
ATOM 1638 C CA . GLY B 1 65 ? 3.668 20.719 1.151 1 95.75 65 GLY B CA 1
ATOM 1639 C C . GLY B 1 65 ? 4.508 20.031 0.094 1 95.75 65 GLY B C 1
ATOM 1640 O O . GLY B 1 65 ? 4.191 20.094 -1.096 1 95.75 65 GLY B O 1
ATOM 1641 N N . HIS B 1 66 ? 5.484 19.234 0.485 1 88.88 66 HIS B N 1
ATOM 1642 C CA . HIS B 1 66 ? 6.438 18.594 -0.418 1 88.88 66 HIS B CA 1
ATOM 1643 C C . HIS B 1 66 ? 5.918 17.234 -0.905 1 88.88 66 HIS B C 1
ATOM 1645 O O . HIS B 1 66 ? 6.289 16.781 -1.987 1 88.88 66 HIS B O 1
ATOM 1651 N N . GLY B 1 67 ? 5.215 16.656 -0.238 1 94.5 67 GLY B N 1
ATOM 1652 C CA . GLY B 1 67 ? 4.723 15.328 -0.557 1 94.5 67 GLY B CA 1
ATOM 1653 C C . GLY B 1 67 ? 4.477 14.477 0.671 1 94.5 67 GLY B C 1
ATOM 1654 O O . GLY B 1 67 ? 3.816 14.914 1.616 1 94.5 67 GLY B O 1
ATOM 1655 N N . GLY B 1 68 ? 4.875 13.266 0.534 1 96.88 68 GLY B N 1
ATOM 1656 C CA . GLY B 1 68 ? 4.66 12.336 1.634 1 96.88 68 GLY B CA 1
ATOM 1657 C C . GLY B 1 68 ? 5.477 11.062 1.511 1 96.88 68 GLY B C 1
ATOM 1658 O O . GLY B 1 68 ? 6.199 10.875 0.53 1 96.88 68 GLY B O 1
ATOM 1659 N N . GLU B 1 69 ? 5.484 10.383 2.576 1 97.19 69 GLU B N 1
ATOM 1660 C CA . GLU B 1 69 ? 6.129 9.07 2.654 1 97.19 69 GLU B CA 1
ATOM 1661 C C . GLU B 1 69 ? 5.188 8.031 3.256 1 97.19 69 GLU B C 1
ATOM 1663 O O . GLU B 1 69 ? 4.078 8.359 3.682 1 97.19 69 GLU B O 1
ATOM 1668 N N . PHE B 1 70 ? 5.656 6.785 3.174 1 97.88 70 PHE B N 1
ATOM 1669 C CA . PHE B 1 70 ? 4.824 5.73 3.736 1 97.88 70 PHE B CA 1
ATOM 1670 C C . PHE B 1 70 ? 5.68 4.621 4.336 1 97.88 70 PHE B C 1
ATOM 1672 O O . PHE B 1 70 ? 6.875 4.523 4.039 1 97.88 70 PHE B O 1
ATOM 1679 N N . HIS B 1 71 ? 5.145 3.986 5.254 1 96.88 71 HIS B N 1
ATOM 1680 C CA . HIS B 1 71 ? 5.637 2.691 5.707 1 96.88 71 HIS B CA 1
ATOM 1681 C C . HIS B 1 71 ? 4.672 1.571 5.336 1 96.88 71 HIS B C 1
ATOM 1683 O O . HIS B 1 71 ? 3.486 1.633 5.672 1 96.88 71 HIS B O 1
ATOM 1689 N N . CYS B 1 72 ? 5.207 0.568 4.605 1 96.62 72 CYS B N 1
ATOM 1690 C CA . CYS B 1 72 ? 4.395 -0.568 4.188 1 96.62 72 CYS B CA 1
ATOM 1691 C C . CYS B 1 72 ? 5.246 -1.822 4.035 1 96.62 72 CYS B C 1
ATOM 1693 O O . CYS B 1 72 ? 6.109 -1.888 3.156 1 96.62 72 CYS B O 1
ATOM 1695 N N . ASP B 1 73 ? 5.039 -2.734 4.844 1 96.31 73 ASP B N 1
ATOM 1696 C CA . ASP B 1 73 ? 5.723 -4.023 4.789 1 96.31 73 ASP B CA 1
ATOM 1697 C C . ASP B 1 73 ? 4.742 -5.172 5.012 1 96.31 73 ASP B C 1
ATOM 1699 O O . ASP B 1 73 ? 3.547 -4.949 5.215 1 96.31 73 ASP B O 1
ATOM 1703 N N . TRP B 1 74 ? 5.223 -6.406 4.941 1 95.62 74 TRP B N 1
ATOM 1704 C CA . TRP B 1 74 ? 4.355 -7.574 5.02 1 95.62 74 TRP B CA 1
ATOM 1705 C C . TRP B 1 74 ? 3.883 -7.809 6.449 1 95.62 74 TRP B C 1
ATOM 1707 O O . TRP B 1 74 ? 2.887 -8.5 6.676 1 95.62 74 TRP B O 1
ATOM 1717 N N . GLN B 1 75 ? 4.539 -7.301 7.43 1 95.06 75 GLN B N 1
ATOM 1718 C CA . GLN B 1 75 ? 4.375 -7.746 8.812 1 95.06 75 GLN B CA 1
ATOM 1719 C C . GLN B 1 75 ? 3.492 -6.781 9.594 1 95.06 75 GLN B C 1
ATOM 1721 O O . GLN B 1 75 ? 3.023 -7.109 10.688 1 95.06 75 GLN B O 1
ATOM 1726 N N . SER B 1 76 ? 3.264 -5.566 9.07 1 95 76 SER B N 1
ATOM 1727 C CA . SER B 1 76 ? 2.578 -4.551 9.867 1 95 76 SER B CA 1
ATOM 1728 C C . SER B 1 76 ? 1.624 -3.73 9.008 1 95 76 SER B C 1
ATOM 1730 O O . SER B 1 76 ? 1.776 -3.67 7.781 1 95 76 SER B O 1
ATOM 1732 N N . PRO B 1 77 ? 0.535 -3.158 9.672 1 96.19 77 PRO B N 1
ATOM 1733 C CA . PRO B 1 77 ? -0.345 -2.244 8.938 1 96.19 77 PRO B CA 1
ATOM 1734 C C . PRO B 1 77 ? 0.395 -1.027 8.383 1 96.19 77 PRO B C 1
ATOM 1736 O O . PRO B 1 77 ? 1.427 -0.627 8.93 1 96.19 77 PRO B O 1
ATOM 1739 N N . PRO B 1 78 ? -0.139 -0.453 7.363 1 97.06 78 PRO B N 1
ATOM 1740 C CA . PRO B 1 78 ? 0.549 0.679 6.738 1 97.06 78 PRO B CA 1
ATOM 1741 C C . PRO B 1 78 ? 0.413 1.97 7.543 1 97.06 78 PRO B C 1
ATOM 1743 O O . PRO B 1 78 ? -0.493 2.094 8.375 1 97.06 78 PRO B O 1
ATOM 1746 N N . SER B 1 79 ? 1.291 2.861 7.34 1 97.94 79 SER B N 1
ATOM 1747 C CA . SER B 1 79 ? 1.252 4.223 7.867 1 97.94 79 SER B CA 1
ATOM 1748 C C . SER B 1 79 ? 1.644 5.242 6.805 1 97.94 79 SER B C 1
ATOM 1750 O O . SER B 1 79 ? 2.52 4.977 5.977 1 97.94 79 SER B O 1
ATOM 1752 N N . ILE B 1 80 ? 1.011 6.355 6.848 1 98.25 80 ILE B N 1
ATOM 1753 C CA . ILE B 1 80 ? 1.226 7.395 5.848 1 98.25 80 ILE B CA 1
ATOM 1754 C C . ILE B 1 80 ? 1.649 8.695 6.531 1 98.25 80 ILE B C 1
ATOM 1756 O O . ILE B 1 80 ? 1.063 9.086 7.543 1 98.25 80 ILE B O 1
ATOM 1760 N N . THR B 1 81 ? 2.691 9.273 6.023 1 98.44 81 THR B N 1
ATOM 1761 C CA . THR B 1 81 ? 3.127 10.57 6.512 1 98.44 81 THR B CA 1
ATOM 1762 C C . THR B 1 81 ? 3.049 11.625 5.406 1 98.44 81 THR B C 1
ATOM 1764 O O . THR B 1 81 ? 3.613 11.438 4.328 1 98.44 81 THR B O 1
ATOM 1767 N N . LEU B 1 82 ? 2.418 12.656 5.691 1 98.38 82 LEU B N 1
ATOM 1768 C CA . LEU B 1 82 ? 2.252 13.727 4.719 1 98.38 82 LEU B CA 1
ATOM 1769 C C . LEU B 1 82 ? 2.896 15.016 5.223 1 98.38 82 LEU B C 1
ATOM 1771 O O . LEU B 1 82 ? 2.771 15.359 6.398 1 98.38 82 LEU B O 1
ATOM 1775 N N . ASP B 1 83 ? 3.592 15.664 4.391 1 97.94 83 ASP B N 1
ATOM 1776 C CA . ASP B 1 83 ? 4.082 17.016 4.676 1 97.94 83 ASP B CA 1
ATOM 1777 C C . ASP B 1 83 ? 2.996 18.062 4.434 1 97.94 83 ASP B C 1
ATOM 1779 O O . ASP B 1 83 ? 2.492 18.188 3.316 1 97.94 83 ASP B O 1
ATOM 1783 N N . MET B 1 84 ? 2.717 18.812 5.422 1 98.12 84 MET B N 1
ATOM 1784 C CA . MET B 1 84 ? 1.628 19.781 5.363 1 98.12 84 MET B CA 1
ATOM 1785 C C . MET B 1 84 ? 2.16 21.203 5.5 1 98.12 84 MET B C 1
ATOM 1787 O O . MET B 1 84 ? 3.238 21.422 6.055 1 98.12 84 MET B O 1
ATOM 1791 N N . GLU B 1 85 ? 1.403 22.062 4.984 1 97.88 85 GLU B N 1
ATOM 1792 C CA . GLU B 1 85 ? 1.711 23.484 5.133 1 97.88 85 GLU B CA 1
ATOM 1793 C C . GLU B 1 85 ? 0.466 24.281 5.512 1 97.88 85 GLU B C 1
ATOM 1795 O O . GLU B 1 85 ? -0.617 24.047 4.973 1 97.88 85 GLU B O 1
ATOM 1800 N N . PHE B 1 86 ? 0.664 25.125 6.438 1 98.06 86 PHE B N 1
ATOM 1801 C CA . PHE B 1 86 ? -0.382 26.047 6.852 1 98.06 86 PHE B CA 1
ATOM 1802 C C . PHE B 1 86 ? 0.071 27.484 6.668 1 98.06 86 PHE B C 1
ATOM 1804 O O . PHE B 1 86 ? 1.194 27.844 7.031 1 98.06 86 PHE B O 1
ATOM 1811 N N . ARG B 1 87 ? -0.794 28.266 6.078 1 97.38 87 ARG B N 1
ATOM 1812 C CA . ARG B 1 87 ? -0.525 29.688 5.883 1 97.38 87 ARG B CA 1
ATOM 1813 C C . ARG B 1 87 ? -1.774 30.531 6.141 1 97.38 87 ARG B C 1
ATOM 1815 O O . ARG B 1 87 ? -2.75 30.438 5.391 1 97.38 87 ARG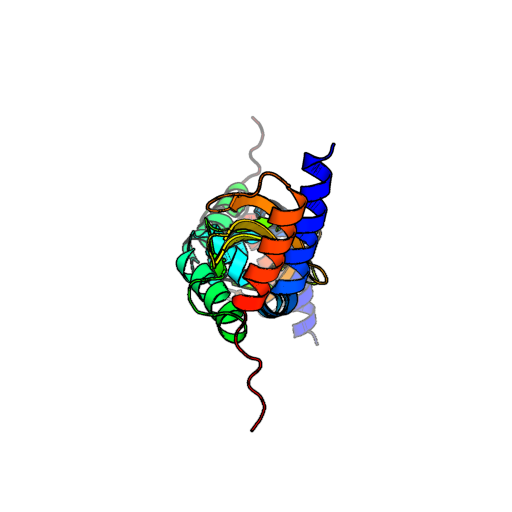 B O 1
ATOM 1822 N N . HIS B 1 88 ? -1.653 31.359 7.145 1 97.25 88 HIS B N 1
ATOM 1823 C CA . HIS B 1 88 ? -2.76 32.25 7.434 1 97.25 88 HIS B CA 1
ATOM 1824 C C . HIS B 1 88 ? -2.336 33.344 8.414 1 97.25 88 HIS B C 1
ATOM 1826 O O . HIS B 1 88 ? -1.646 33.094 9.398 1 97.25 88 HIS B O 1
ATOM 1832 N N . GLN B 1 89 ? -2.658 34.625 8.117 1 95.31 89 GLN B N 1
ATOM 1833 C CA . GLN B 1 89 ? -2.482 35.781 9.008 1 95.31 89 GLN B CA 1
ATOM 1834 C C . GLN B 1 89 ? -1.026 35.906 9.438 1 95.31 89 GLN B C 1
ATOM 1836 O O . GLN B 1 89 ? -0.743 36.125 10.625 1 95.31 89 GLN B O 1
ATOM 1841 N N . GLY B 1 90 ? -0.15 35.625 8.438 1 96.19 90 GLY B N 1
ATOM 1842 C CA . GLY B 1 90 ? 1.266 35.844 8.703 1 96.19 90 GLY B CA 1
ATOM 1843 C C . GLY B 1 90 ? 1.907 34.688 9.453 1 96.19 90 GLY B C 1
ATOM 1844 O O . GLY B 1 90 ? 3.045 34.812 9.914 1 96.19 90 GLY B O 1
ATOM 1845 N N . VAL B 1 91 ? 1.177 33.719 9.711 1 97.06 91 VAL B N 1
ATOM 1846 C CA . VAL B 1 91 ? 1.722 32.5 10.336 1 97.06 91 VAL B CA 1
ATOM 1847 C C . VAL B 1 91 ? 1.977 31.438 9.273 1 97.06 91 VAL B C 1
ATOM 1849 O O . VAL B 1 91 ? 1.085 31.109 8.484 1 97.06 91 VAL B O 1
ATOM 1852 N N . TYR B 1 92 ? 3.184 30.922 9.141 1 97.12 92 TYR B N 1
ATOM 1853 C CA . TYR B 1 92 ? 3.594 29.875 8.211 1 97.12 92 TYR B CA 1
ATOM 1854 C C . TYR B 1 92 ? 4.133 28.656 8.961 1 97.12 92 TYR B C 1
ATOM 1856 O O . TYR B 1 92 ? 5.148 28.75 9.648 1 97.12 92 TYR B O 1
ATOM 1864 N N . ALA B 1 93 ? 3.445 27.641 8.836 1 97.19 93 ALA B N 1
ATOM 1865 C CA . ALA B 1 93 ? 3.865 26.438 9.547 1 97.19 93 ALA B CA 1
ATOM 1866 C C . ALA B 1 93 ? 4.012 25.25 8.602 1 97.19 93 ALA B C 1
ATOM 1868 O O . ALA B 1 93 ? 3.158 25.031 7.734 1 97.19 93 ALA B O 1
ATOM 1869 N N . TYR B 1 94 ? 5.117 24.562 8.672 1 97.56 94 TYR B N 1
ATOM 1870 C CA . TYR B 1 94 ? 5.387 23.312 7.98 1 97.56 94 TYR B CA 1
ATOM 1871 C C . TYR B 1 94 ? 5.477 22.141 8.969 1 97.56 94 TYR B C 1
ATOM 1873 O O . TYR B 1 94 ? 6.266 22.188 9.914 1 97.56 94 TYR B O 1
ATOM 1881 N N . PHE B 1 95 ? 4.641 21.219 8.781 1 97.5 95 PHE B N 1
ATOM 1882 C CA . PHE B 1 95 ? 4.594 20.109 9.727 1 97.5 95 PHE B CA 1
ATOM 1883 C C . PHE B 1 95 ? 4.23 18.812 9.016 1 97.5 95 PHE B C 1
ATOM 1885 O O . PHE B 1 95 ? 3.787 18.828 7.863 1 97.5 95 PHE B O 1
ATOM 1892 N N . ARG B 1 96 ? 4.438 17.703 9.672 1 98 96 ARG B N 1
ATOM 1893 C CA . ARG B 1 96 ? 4.109 16.391 9.148 1 98 96 ARG B CA 1
ATOM 1894 C C . ARG B 1 96 ? 2.982 15.742 9.945 1 98 96 ARG B C 1
ATOM 1896 O O . ARG B 1 96 ? 2.928 15.875 11.172 1 98 96 ARG B O 1
ATOM 1903 N N . ILE B 1 97 ? 2.129 15.172 9.234 1 98.19 97 ILE B N 1
ATOM 1904 C CA . ILE B 1 97 ? 1.127 14.352 9.906 1 98.19 97 ILE B CA 1
ATOM 1905 C C . ILE B 1 97 ? 1.35 12.883 9.562 1 98.19 97 ILE B C 1
ATOM 1907 O O . ILE B 1 97 ? 1.628 12.539 8.414 1 98.19 97 ILE B O 1
ATOM 1911 N N . THR B 1 98 ? 1.326 12.078 10.531 1 98.38 98 THR B N 1
ATOM 1912 C CA . THR B 1 98 ? 1.429 10.633 10.344 1 98.38 98 THR B CA 1
ATOM 1913 C C . THR B 1 98 ? 0.092 9.953 10.625 1 98.38 98 THR B C 1
ATOM 1915 O O . THR B 1 98 ? -0.412 10.008 11.75 1 98.38 98 THR B O 1
ATOM 1918 N N . LEU B 1 99 ? -0.456 9.336 9.656 1 98.12 99 LEU B N 1
ATOM 1919 C CA . LEU B 1 99 ? -1.753 8.68 9.742 1 98.12 99 LEU B CA 1
ATOM 1920 C C . LEU B 1 99 ? -1.583 7.18 9.977 1 98.12 99 LEU B C 1
ATOM 1922 O O . LEU B 1 99 ? -0.824 6.516 9.273 1 98.12 99 LEU B O 1
ATOM 1926 N N . THR B 1 100 ? -2.24 6.719 10.906 1 96.94 100 THR B N 1
ATOM 1927 C CA . THR B 1 100 ? -2.361 5.289 11.188 1 96.94 100 THR B CA 1
ATOM 1928 C C . THR B 1 100 ? -3.824 4.902 11.383 1 96.94 100 THR B C 1
ATOM 1930 O O . THR B 1 100 ? -4.727 5.691 11.102 1 96.94 100 THR B O 1
ATOM 1933 N N . ASP B 1 101 ? -4.09 3.625 11.781 1 93.5 101 ASP B N 1
ATOM 1934 C CA . ASP B 1 101 ? -5.457 3.133 11.938 1 93.5 101 ASP B CA 1
ATOM 1935 C C . ASP B 1 101 ? -6.234 3.986 12.938 1 93.5 101 ASP B C 1
ATOM 1937 O O . ASP B 1 101 ? -7.305 4.508 12.609 1 93.5 101 ASP B O 1
ATOM 1941 N N . ARG B 1 102 ? -5.68 4.25 14.117 1 88.44 102 ARG B N 1
ATOM 1942 C CA . ARG B 1 102 ? -6.492 4.895 15.141 1 88.44 102 ARG B CA 1
ATOM 1943 C C . ARG B 1 102 ? -5.875 6.219 15.578 1 88.44 102 ARG B C 1
ATOM 1945 O O . ARG B 1 102 ? -6.492 6.98 16.328 1 88.44 102 ARG B O 1
ATOM 1952 N N . THR B 1 103 ? -4.762 6.488 15.062 1 89.25 103 THR B N 1
ATOM 1953 C CA . THR B 1 103 ? -4.105 7.691 15.562 1 89.25 103 THR B CA 1
ATOM 1954 C C . THR B 1 103 ? -3.451 8.469 14.422 1 89.25 103 THR B C 1
ATOM 1956 O O . THR B 1 103 ? -3.285 7.938 13.32 1 89.25 103 THR B O 1
ATOM 1959 N N . ALA B 1 104 ? -3.281 9.641 14.781 1 93.31 104 ALA B N 1
ATOM 1960 C CA . ALA B 1 104 ? -2.488 10.516 13.93 1 93.31 104 ALA B CA 1
ATOM 1961 C C . ALA B 1 104 ? -1.513 11.352 14.758 1 93.31 104 ALA B C 1
ATOM 1963 O O . ALA B 1 104 ? -1.848 11.805 15.852 1 93.31 104 ALA B O 1
ATOM 1964 N N . GLY B 1 105 ? -0.329 11.469 14.266 1 95.94 105 GLY B N 1
ATOM 1965 C CA . GLY B 1 105 ? 0.682 12.289 14.906 1 95.94 105 GLY B CA 1
ATOM 1966 C C . GLY B 1 105 ? 1.036 13.531 14.109 1 95.94 105 GLY B C 1
ATOM 1967 O O . GLY B 1 105 ? 1.01 13.516 12.875 1 95.94 105 GLY B O 1
ATOM 1968 N N . VAL B 1 106 ? 1.35 14.578 14.867 1 97.12 106 VAL B N 1
ATOM 1969 C CA . VAL B 1 106 ? 1.769 15.828 14.25 1 97.12 106 VAL B CA 1
ATOM 1970 C C . VAL B 1 106 ? 3.188 16.172 14.695 1 97.12 106 VAL B C 1
ATOM 1972 O O . VAL B 1 106 ? 3.506 16.109 15.883 1 97.12 106 VAL B O 1
ATOM 1975 N N . GLU B 1 107 ? 3.982 16.391 13.789 1 96.75 107 GLU B N 1
ATOM 1976 C CA . GLU B 1 107 ? 5.344 16.859 14.047 1 96.75 107 GLU B CA 1
ATOM 1977 C C . GLU B 1 107 ? 5.613 18.188 13.336 1 96.75 107 GLU B C 1
ATOM 1979 O O . GLU B 1 107 ? 5.668 18.234 12.102 1 96.75 107 GLU B O 1
ATOM 1984 N N . LEU B 1 108 ? 5.91 19.219 14.148 1 97.06 108 LEU B N 1
ATOM 1985 C CA . LEU B 1 108 ? 6.191 20.531 13.586 1 97.06 108 LEU B CA 1
ATOM 1986 C C . LEU B 1 108 ? 7.648 20.641 13.141 1 97.06 108 LEU B C 1
ATOM 1988 O O . LEU B 1 108 ? 8.562 20.406 13.938 1 97.06 108 LEU B O 1
ATOM 1992 N N . ASN B 1 109 ? 7.902 20.953 11.922 1 94.88 109 ASN B N 1
ATOM 1993 C CA . ASN B 1 109 ? 9.25 21.078 11.375 1 94.88 109 ASN B CA 1
ATOM 1994 C C . ASN B 1 109 ? 9.75 22.516 11.461 1 94.88 109 ASN B C 1
ATOM 1996 O O . ASN B 1 109 ? 10.859 22.766 11.938 1 94.88 109 ASN B O 1
ATOM 2000 N N . HIS B 1 110 ? 8.867 23.359 10.945 1 94.12 110 HIS B N 1
ATOM 2001 C CA . HIS B 1 110 ? 9.25 24.766 10.859 1 94.12 110 HIS B CA 1
ATOM 2002 C C . HIS B 1 110 ? 8.031 25.672 11.008 1 94.12 110 HIS B C 1
ATOM 2004 O O . HIS B 1 110 ? 6.957 25.375 10.484 1 94.12 110 HIS B O 1
ATOM 2010 N N . ILE B 1 111 ? 8.312 26.734 11.789 1 95.5 111 ILE B N 1
ATOM 2011 C CA . ILE B 1 111 ? 7.254 27.734 11.914 1 95.5 111 ILE B CA 1
ATOM 2012 C C . ILE B 1 111 ? 7.859 29.141 11.867 1 95.5 111 ILE B C 1
ATOM 2014 O O . ILE B 1 111 ? 8.93 29.375 12.43 1 95.5 111 ILE B O 1
ATOM 2018 N N . ALA B 1 112 ? 7.18 29.969 11.164 1 95.19 112 ALA B N 1
ATOM 2019 C CA . ALA B 1 112 ? 7.594 31.375 11.07 1 95.19 112 ALA B CA 1
ATOM 2020 C C . ALA B 1 112 ? 6.41 32.312 11.273 1 95.19 112 ALA B C 1
ATOM 2022 O O . ALA B 1 112 ? 5.285 31.984 10.883 1 95.19 112 ALA B O 1
ATOM 2023 N N . PHE B 1 113 ? 6.719 33.438 11.922 1 95.69 113 PHE B N 1
ATOM 2024 C CA . PHE B 1 113 ? 5.719 34.469 12.156 1 95.69 113 PHE B CA 1
ATOM 2025 C C . PHE B 1 113 ? 6.148 35.781 11.523 1 95.69 113 PHE B C 1
ATOM 2027 O O . PHE B 1 113 ? 7.258 36.25 11.766 1 95.69 113 PHE B O 1
ATOM 2034 N N . GLU B 1 114 ? 5.285 36.219 10.672 1 94.69 114 GLU B N 1
ATOM 2035 C CA . GLU B 1 114 ? 5.543 37.594 10.219 1 94.69 114 GLU B CA 1
ATOM 2036 C C . GLU B 1 114 ? 5.535 38.562 11.383 1 94.69 114 GLU B C 1
ATOM 2038 O O . GLU B 1 114 ? 4.602 38.562 12.195 1 94.69 114 GLU B O 1
ATOM 2043 N N . ASP B 1 115 ? 6.598 39.375 11.562 1 92.88 115 ASP B N 1
ATOM 2044 C CA . ASP B 1 115 ? 6.73 40.312 12.672 1 92.88 115 ASP B CA 1
ATOM 2045 C C . ASP B 1 115 ? 6.613 39.594 14.016 1 92.88 115 ASP B C 1
ATOM 2047 O O . ASP B 1 115 ? 5.805 39.969 14.867 1 92.88 115 ASP B O 1
ATOM 2051 N N . ALA B 1 116 ? 7.414 38.594 14.234 1 90.56 116 ALA B N 1
ATOM 2052 C CA . ALA B 1 116 ? 7.383 37.719 15.414 1 90.56 116 ALA B CA 1
ATOM 2053 C C . ALA B 1 116 ? 7.484 38.562 16.703 1 90.56 116 ALA B C 1
ATOM 2055 O O . ALA B 1 116 ? 8.234 39.531 16.766 1 90.56 116 ALA B O 1
ATOM 2056 N N . ASP B 1 117 ? 6.75 38.156 17.656 1 88.88 117 ASP B N 1
ATOM 2057 C CA . ASP B 1 117 ? 6.84 38.75 18.969 1 88.88 117 ASP B CA 1
ATOM 2058 C C . ASP B 1 117 ? 8.102 38.281 19.703 1 88.88 117 ASP B C 1
ATOM 2060 O O . ASP B 1 117 ? 8.562 37.156 19.516 1 88.88 117 ASP B O 1
ATOM 2064 N N . GLY B 1 118 ? 8.625 39.094 20.422 1 89.19 118 GLY B N 1
ATOM 2065 C CA . GLY B 1 118 ? 9.781 38.719 21.219 1 89.19 118 GLY B CA 1
ATOM 2066 C C . GLY B 1 118 ? 9.477 37.625 22.219 1 89.19 118 GLY B C 1
ATOM 2067 O O . GLY B 1 118 ? 10.367 36.875 22.609 1 89.19 118 GLY B O 1
ATOM 2068 N N . ASP B 1 119 ? 8.227 37.531 22.594 1 90.88 119 ASP B N 1
ATOM 2069 C CA . ASP B 1 119 ? 7.758 36.531 23.516 1 90.88 119 ASP B CA 1
ATOM 2070 C C . ASP B 1 119 ? 7.258 35.281 22.781 1 90.88 119 ASP B C 1
ATOM 2072 O O . ASP B 1 119 ? 6.242 35.344 22.078 1 90.88 119 ASP B O 1
ATOM 2076 N N . PRO B 1 120 ? 7.957 34.219 22.938 1 89.81 120 PRO B N 1
ATOM 2077 C CA . PRO B 1 120 ? 7.547 32.969 22.25 1 89.81 120 PRO B CA 1
ATOM 2078 C C . PRO B 1 120 ? 6.121 32.562 22.594 1 89.81 120 PRO B C 1
ATOM 2080 O O . PRO B 1 120 ? 5.434 31.953 21.766 1 89.81 120 PRO B O 1
ATOM 2083 N N . SER B 1 121 ? 5.738 32.75 23.797 1 91.25 121 SER B N 1
ATOM 2084 C CA . SER B 1 121 ? 4.379 32.438 24.203 1 91.25 121 SER B CA 1
ATOM 2085 C C . SER B 1 121 ? 3.35 33.188 23.391 1 91.25 121 SER B C 1
ATOM 2087 O O . SER B 1 121 ? 2.287 32.656 23.062 1 91.25 121 SER B O 1
ATOM 2089 N N . ALA B 1 122 ? 3.656 34.438 23.141 1 93.69 122 ALA B N 1
ATOM 2090 C CA . ALA B 1 122 ? 2.77 35.25 22.312 1 93.69 122 ALA B CA 1
ATOM 2091 C C . ALA B 1 122 ? 2.656 34.688 20.891 1 93.69 122 ALA B C 1
ATOM 2093 O O . ALA B 1 122 ? 1.582 34.75 20.297 1 93.69 122 ALA B O 1
ATOM 2094 N N . ASN B 1 123 ? 3.785 34.25 20.375 1 94.19 123 ASN B N 1
ATOM 2095 C CA . ASN B 1 123 ? 3.779 33.656 19.047 1 94.19 123 ASN B CA 1
ATOM 2096 C C . ASN B 1 123 ? 2.941 32.375 19.016 1 94.19 123 ASN B C 1
ATOM 2098 O O . ASN B 1 123 ? 2.264 32.094 18.031 1 94.19 123 ASN B O 1
ATOM 2102 N N . THR B 1 124 ? 2.967 31.625 20.047 1 94.88 124 THR B N 1
ATOM 2103 C CA . THR B 1 124 ? 2.164 30.406 20.141 1 94.88 124 THR B CA 1
ATOM 2104 C C . THR B 1 124 ? 0.676 30.75 20.141 1 94.88 124 THR B C 1
ATOM 2106 O O . THR B 1 124 ? -0.121 30.062 19.5 1 94.88 124 THR B O 1
ATOM 2109 N N . VAL B 1 125 ? 0.323 31.781 20.891 1 95 125 VAL B N 1
ATOM 2110 C CA . VAL B 1 125 ? -1.058 32.25 20.906 1 95 125 VAL B CA 1
ATOM 2111 C C . VAL B 1 125 ? -1.481 32.656 19.5 1 95 125 VAL B C 1
ATOM 2113 O O . VAL B 1 125 ? -2.609 32.406 19.078 1 95 125 VAL B O 1
ATOM 2116 N N . ARG B 1 126 ? -0.611 33.312 18.766 1 95.44 126 ARG B N 1
ATOM 2117 C CA . ARG B 1 126 ? -0.884 33.719 17.391 1 95.44 126 ARG B CA 1
ATOM 2118 C C . ARG B 1 126 ? -1.153 32.5 16.5 1 95.44 126 ARG B C 1
ATOM 2120 O O . ARG B 1 126 ? -1.975 32.562 15.586 1 95.44 126 ARG B O 1
ATOM 2127 N N . LEU B 1 127 ? -0.411 31.484 16.719 1 96.56 127 LEU B N 1
ATOM 2128 C CA . LEU B 1 127 ? -0.644 30.266 15.969 1 96.56 127 LEU B CA 1
ATOM 2129 C C . LEU B 1 127 ? -2.068 29.766 16.172 1 96.56 127 LEU B C 1
ATOM 2131 O O . LEU B 1 127 ? -2.773 29.469 15.203 1 96.56 127 LEU B O 1
ATOM 2135 N N . ALA B 1 128 ? -2.5 29.656 17.406 1 96.31 128 ALA B N 1
ATOM 2136 C CA . ALA B 1 128 ? -3.85 29.203 17.734 1 96.31 128 ALA B CA 1
ATOM 2137 C C . ALA B 1 128 ? -4.902 30.094 17.078 1 96.31 128 ALA B C 1
ATOM 2139 O O . ALA B 1 128 ? -5.867 29.594 16.5 1 96.31 128 ALA B O 1
ATOM 2140 N N . LYS B 1 129 ? -4.684 31.359 17.156 1 96.62 129 LYS B N 1
ATOM 2141 C CA . LYS B 1 129 ? -5.621 32.312 16.578 1 96.62 129 LYS B CA 1
ATOM 2142 C C . LYS B 1 129 ? -5.668 32.188 15.062 1 96.62 129 LYS B C 1
ATOM 2144 O O . LYS B 1 129 ? -6.734 32.312 14.461 1 96.62 129 LYS B O 1
ATOM 2149 N N . ALA B 1 130 ? -4.484 31.984 14.5 1 96.88 130 ALA B N 1
ATOM 2150 C CA . ALA B 1 130 ? -4.418 31.828 13.047 1 96.88 130 ALA B CA 1
ATOM 2151 C C . ALA B 1 130 ? -5.242 30.625 12.586 1 96.88 130 ALA B C 1
ATOM 2153 O O . ALA B 1 130 ? -5.969 30.719 11.594 1 96.88 130 ALA B O 1
ATOM 2154 N N . PHE B 1 131 ? -5.184 29.531 13.273 1 96.94 131 PHE B N 1
ATOM 2155 C CA . PHE B 1 131 ? -5.969 28.359 12.93 1 96.94 131 PHE B CA 1
ATOM 2156 C C . PHE B 1 131 ? -7.457 28.625 13.117 1 96.94 131 PHE B C 1
ATOM 2158 O O . PHE B 1 131 ? -8.273 28.266 12.266 1 96.94 131 PHE B O 1
ATOM 2165 N N . GLU B 1 132 ? -7.84 29.234 14.195 1 95.19 132 GLU B N 1
ATOM 2166 C CA . GLU B 1 132 ? -9.242 29.547 14.469 1 95.19 132 GLU B CA 1
ATOM 2167 C C . GLU B 1 132 ? -9.82 30.438 13.375 1 95.19 132 GLU B C 1
ATOM 2169 O O . GLU B 1 132 ? -10.938 30.203 12.898 1 95.19 132 GLU B O 1
ATOM 2174 N N . ASP B 1 133 ? -9.039 31.422 12.969 1 95.62 133 ASP B N 1
ATOM 2175 C CA . ASP B 1 133 ? -9.5 32.375 11.984 1 95.62 133 ASP B CA 1
ATOM 2176 C C . ASP B 1 133 ? -9.547 31.766 10.586 1 95.62 133 ASP B C 1
ATOM 2178 O O . ASP B 1 133 ? -10.219 32.281 9.695 1 95.62 133 ASP B O 1
ATOM 2182 N N . ALA B 1 134 ? -8.758 30.75 10.438 1 96.19 134 ALA B N 1
ATOM 2183 C CA . ALA B 1 134 ? -8.695 30.109 9.125 1 96.19 134 ALA B CA 1
ATOM 2184 C C . ALA B 1 134 ? -9.875 29.172 8.922 1 96.19 134 ALA B C 1
ATOM 2186 O O . ALA B 1 134 ? -10.141 28.734 7.801 1 96.19 134 ALA B O 1
ATOM 2187 N N . ARG B 1 135 ? -10.547 28.797 9.93 1 95.12 135 ARG B N 1
ATOM 2188 C CA . ARG B 1 135 ? -11.641 27.844 9.867 1 95.12 135 ARG B CA 1
ATOM 2189 C C . ARG B 1 135 ? -12.875 28.453 9.227 1 95.12 135 ARG B C 1
ATOM 2191 O O . ARG B 1 135 ? -13.172 29.625 9.453 1 95.12 135 ARG B O 1
ATOM 2198 N N . LEU B 1 136 ? -13.477 27.703 8.422 1 92.81 136 LEU B N 1
ATOM 2199 C CA . LEU B 1 136 ? -14.758 28.141 7.859 1 92.81 136 LEU B CA 1
ATOM 2200 C C . LEU B 1 136 ? -15.82 28.234 8.945 1 92.81 136 LEU B C 1
ATOM 2202 O O . LEU B 1 136 ? -15.82 27.453 9.898 1 92.81 136 LEU B O 1
ATOM 2206 N N . PRO B 1 137 ? -16.609 29.312 8.812 1 83.06 137 PRO B N 1
ATOM 2207 C CA . PRO B 1 137 ? -17.672 29.438 9.812 1 83.06 137 PRO B CA 1
ATOM 2208 C C . PRO B 1 137 ? -18.625 28.234 9.828 1 83.06 137 PRO B C 1
ATOM 2210 O O . PRO B 1 137 ? -18.828 27.594 8.805 1 83.06 137 PRO B O 1
ATOM 2213 N N . LEU B 1 138 ? -18.625 27.5 10.906 1 63.5 138 LEU B N 1
ATOM 2214 C CA . LEU B 1 138 ? -19.531 26.359 11.031 1 63.5 138 LEU B CA 1
ATOM 2215 C C . LEU B 1 138 ? -20.859 26.641 10.344 1 63.5 138 LEU B C 1
ATOM 2217 O O . LEU B 1 138 ? -21.375 27.766 10.422 1 63.5 138 LEU B O 1
ATOM 2221 N N . ARG B 1 139 ? -21.094 26.25 9.102 1 52.88 139 ARG B N 1
ATOM 2222 C CA . ARG B 1 139 ? -22.438 26.453 8.555 1 52.88 139 ARG B CA 1
ATOM 2223 C C . ARG B 1 139 ? -23.5 26.344 9.648 1 52.88 139 ARG B C 1
ATOM 2225 O O . ARG B 1 139 ? -23.594 25.312 10.32 1 52.88 139 ARG B O 1
ATOM 2232 N N . LYS B 1 140 ? -23.906 27.344 10.312 1 47.22 140 LYS B N 1
ATOM 2233 C CA . LYS B 1 140 ? -25.203 27.312 11.008 1 47.22 140 LYS B CA 1
ATOM 2234 C C . LYS B 1 140 ? -26.25 26.594 10.18 1 47.22 140 LYS B C 1
ATOM 2236 O O . LYS B 1 140 ? -26.406 26.859 8.992 1 47.22 140 LYS B O 1
ATOM 2241 N N . ARG B 1 141 ? -26.484 25.312 10.367 1 39.34 141 ARG B N 1
ATOM 2242 C CA . ARG B 1 141 ? -27.719 24.812 9.805 1 39.34 141 ARG B CA 1
ATOM 2243 C C . ARG B 1 141 ? -28.797 25.891 9.82 1 39.34 141 ARG B C 1
ATOM 2245 O O . ARG B 1 141 ? -29.125 26.453 10.875 1 39.34 141 ARG B O 1
ATOM 2252 N N . ALA B 1 142 ? -29.047 26.578 8.711 1 32.91 142 ALA B N 1
ATOM 2253 C CA . ALA B 1 142 ? -30.328 27.281 8.617 1 32.91 142 ALA B CA 1
ATOM 2254 C C . ALA B 1 142 ? -31.484 26.344 8.891 1 32.91 142 ALA B C 1
ATOM 2256 O O . ALA B 1 142 ? -31.438 25.156 8.539 1 32.91 142 ALA B O 1
#

Organism: NCBI:txid520456

Nearest PDB structures (foldseek):
  4pn1-assembly3_C  TM=3.356E-01  e=1.148E-01  Schizosaccharomyces pombe
  4r80-assembly2_B  TM=4.720E-01  e=3.704E-01  synthetic construct
  6l7y-assembly1_A  TM=3.793E-01  e=8.089E-01  Trypanosoma cruzi strain CL Brener
  6l7w-assembly2_B  TM=3.660E-01  e=3.172E+00  Trypanosoma cruzi strain CL Brener
  1yem-assembly1_A  TM=4.484E-01  e=5.339E+00  Pyrococcus furiosus DSM 3638

Solvent-accessible surface area (backbone atoms only — not comparable to full-atom values): 15236 Å² total; per-residue (Å²): 112,68,72,57,52,53,46,54,55,48,26,49,50,51,48,68,73,40,46,67,36,52,54,49,56,62,70,49,54,55,52,56,54,47,22,27,50,77,68,66,37,52,68,63,52,35,49,52,41,37,62,39,30,56,79,47,28,47,87,80,28,53,38,57,54,88,40,59,51,70,46,59,43,48,83,38,44,39,35,40,32,37,32,32,33,36,44,40,93,53,34,39,37,33,30,36,38,36,43,44,64,89,49,70,46,60,46,72,75,44,74,47,53,65,84,62,55,91,46,64,68,58,46,49,52,48,49,51,50,32,54,61,71,39,37,46,74,74,76,69,81,124,115,67,72,57,53,53,46,53,55,49,25,50,51,50,48,69,73,40,46,66,36,52,54,49,56,62,70,47,56,54,52,57,52,47,23,28,52,76,68,65,37,50,68,61,52,35,49,53,42,37,62,36,32,56,79,47,29,46,87,80,29,53,37,59,54,89,41,61,53,70,47,59,43,47,84,39,44,39,36,40,32,38,30,30,33,36,44,41,93,52,34,41,38,34,30,35,39,34,42,44,65,88,48,70,45,61,45,72,76,44,74,47,50,65,85,62,55,92,45,65,67,57,45,49,51,49,50,53,50,31,54,62,69,39,37,48,76,74,75,70,81,124